Protein AF-0000000073500645 (afdb_homodimer)

InterPro domains:
  IPR011498 Kelch repeat type 2 [PF07646] (28-75)
  IPR015915 Kelch-type beta-propeller [G3DSA:2.120.10.80] (11-121)
  IPR015915 Kelch-type beta-propeller [SSF117281] (15-119)

Organism: Ambrosia artemisiifolia (NCBI:txid4212)

Structure (mmCIF, N/CA/C/O backbone):
data_AF-0000000073500645-model_v1
#
loop_
_entity.id
_entity.type
_entity.pdbx_description
1 polymer 'Uncharacterized protein'
#
loop_
_atom_site.group_PDB
_atom_site.id
_atom_site.type_symbol
_atom_site.label_atom_id
_atom_site.label_alt_id
_atom_site.label_comp_id
_atom_site.label_asym_id
_atom_site.label_entity_id
_atom_site.label_seq_id
_atom_site.pdbx_PDB_ins_code
_atom_site.Cartn_x
_atom_site.Cartn_y
_atom_site.Cartn_z
_atom_site.occupancy
_atom_site.B_iso_or_equiv
_atom_site.auth_seq_id
_atom_site.auth_comp_id
_atom_site.auth_asym_id
_atom_site.auth_atom_id
_atom_site.pdbx_PDB_model_num
ATOM 1 N N . PRO A 1 1 ? -11.273 5.52 9.883 1 92.44 1 PRO A N 1
ATOM 2 C CA . PRO A 1 1 ? -10.164 4.902 9.156 1 92.44 1 PRO A CA 1
ATOM 3 C C . PRO A 1 1 ? -9.031 4.453 10.086 1 92.44 1 PRO A C 1
ATOM 5 O O . PRO A 1 1 ? -8.977 4.871 11.242 1 92.44 1 PRO A O 1
ATOM 8 N N . LEU A 1 2 ? -8.141 3.615 9.562 1 91.44 2 LEU A N 1
ATOM 9 C CA . LEU A 1 2 ? -6.977 3.119 10.281 1 91.44 2 LEU A CA 1
ATOM 10 C C . LEU A 1 2 ? -5.84 4.137 10.25 1 91.44 2 LEU A C 1
ATOM 12 O O . LEU A 1 2 ? -5.699 4.879 9.273 1 91.44 2 LEU A O 1
ATOM 16 N N . ALA A 1 3 ? -5.043 4.18 11.328 1 90.19 3 ALA A N 1
ATOM 17 C CA . ALA A 1 3 ? -3.9 5.082 11.398 1 90.19 3 ALA A CA 1
ATOM 18 C C . ALA A 1 3 ? -2.59 4.305 11.477 1 90.19 3 ALA A C 1
ATOM 20 O O . ALA A 1 3 ? -1.517 4.895 11.617 1 90.19 3 ALA A O 1
ATOM 21 N N . SER A 1 4 ? -2.633 3.062 11.406 1 88.31 4 SER A N 1
ATOM 22 C CA . SER A 1 4 ? -1.452 2.234 11.625 1 88.31 4 SER A CA 1
ATOM 23 C C . SER A 1 4 ? -0.672 2.031 10.336 1 88.31 4 SER A C 1
ATOM 25 O O . SER A 1 4 ? -1.264 1.88 9.266 1 88.31 4 SER A O 1
ATOM 27 N N . ALA A 1 5 ? 0.625 2.115 10.5 1 91.31 5 ALA A N 1
ATOM 28 C CA . ALA A 1 5 ? 1.558 1.724 9.445 1 91.31 5 ALA A CA 1
ATOM 29 C C . ALA A 1 5 ? 2.254 0.409 9.789 1 91.31 5 ALA A C 1
ATOM 31 O O . ALA A 1 5 ? 2.629 0.18 10.945 1 91.31 5 ALA A O 1
ATOM 32 N N . TYR A 1 6 ? 2.375 -0.409 8.828 1 92.06 6 TYR A N 1
ATOM 33 C CA . TYR A 1 6 ? 3.02 -1.705 9.008 1 92.06 6 TYR A CA 1
ATOM 34 C C . TYR A 1 6 ? 4.066 -1.946 7.922 1 92.06 6 TYR A C 1
ATOM 36 O O . TYR A 1 6 ? 3.889 -1.529 6.777 1 92.06 6 TYR A O 1
ATOM 44 N N . GLY A 1 7 ? 5.062 -2.672 8.383 1 90.69 7 GLY A N 1
ATOM 45 C CA . GLY A 1 7 ? 6.094 -3.102 7.449 1 90.69 7 GLY A CA 1
ATOM 46 C C . GLY A 1 7 ? 6.215 -4.609 7.348 1 90.69 7 GLY A C 1
ATOM 47 O O . GLY A 1 7 ? 6.074 -5.316 8.352 1 90.69 7 GLY A O 1
ATOM 48 N N . LEU A 1 8 ? 6.32 -5.09 6.172 1 90.25 8 LEU A N 1
ATOM 49 C CA . LEU A 1 8 ? 6.695 -6.473 5.887 1 90.25 8 LEU A CA 1
ATOM 50 C C . LEU A 1 8 ? 8.156 -6.562 5.477 1 90.25 8 LEU A C 1
ATOM 52 O O . LEU A 1 8 ? 8.586 -5.914 4.52 1 90.25 8 LEU A O 1
ATOM 56 N N . ALA A 1 9 ? 8.891 -7.34 6.277 1 90 9 ALA A N 1
ATOM 57 C CA . ALA A 1 9 ? 10.328 -7.449 6.023 1 90 9 ALA A CA 1
ATOM 58 C C . ALA A 1 9 ? 10.742 -8.906 5.82 1 90 9 ALA A C 1
ATOM 60 O O . ALA A 1 9 ? 10.188 -9.805 6.449 1 90 9 ALA A O 1
ATOM 61 N N . LYS A 1 10 ? 11.625 -9.008 5.012 1 87.25 10 LYS A N 1
ATOM 62 C CA . LYS A 1 10 ? 12.219 -10.32 4.793 1 87.25 10 LYS A CA 1
ATOM 63 C C . LYS A 1 10 ? 13.43 -10.531 5.703 1 87.25 10 LYS A C 1
ATOM 65 O O . LYS A 1 10 ? 14.359 -9.727 5.707 1 87.25 10 LYS A O 1
ATOM 70 N N . HIS A 1 11 ? 13.398 -11.648 6.398 1 89.38 11 HIS A N 1
ATOM 71 C CA . HIS A 1 11 ? 14.508 -12.008 7.273 1 89.38 11 HIS A CA 1
ATOM 72 C C . HIS A 1 11 ? 15.578 -12.781 6.512 1 89.38 11 HIS A C 1
ATOM 74 O O . HIS A 1 11 ? 15.336 -13.266 5.402 1 89.38 11 HIS A O 1
ATOM 80 N N . ARG A 1 12 ? 16.734 -12.836 7.105 1 89.81 12 ARG A N 1
ATOM 81 C CA . ARG A 1 12 ? 17.875 -13.5 6.473 1 89.81 12 ARG A CA 1
ATOM 82 C C . ARG A 1 12 ? 17.562 -14.961 6.18 1 89.81 12 ARG A C 1
ATOM 84 O O . ARG A 1 12 ? 18.062 -15.523 5.203 1 89.81 12 ARG A O 1
ATOM 91 N N . ASP A 1 13 ? 16.781 -15.523 6.965 1 89.81 13 ASP A N 1
ATOM 92 C CA . ASP A 1 13 ? 16.438 -16.938 6.781 1 89.81 13 ASP A CA 1
ATOM 93 C C . ASP A 1 13 ? 15.312 -17.094 5.758 1 89.81 13 ASP A C 1
ATOM 95 O O . ASP A 1 13 ? 14.797 -18.188 5.566 1 89.81 13 ASP A O 1
ATOM 99 N N . GLY A 1 14 ? 14.844 -16.062 5.184 1 82.62 14 GLY A N 1
ATOM 100 C CA . GLY A 1 14 ? 13.875 -16.109 4.102 1 82.62 14 GLY A CA 1
ATOM 101 C C . GLY A 1 14 ? 12.445 -15.875 4.57 1 82.62 14 GLY A C 1
ATOM 102 O O . GLY A 1 14 ? 11.531 -15.734 3.752 1 82.62 14 GLY A O 1
ATOM 103 N N . ARG A 1 15 ? 12.359 -15.773 5.871 1 84.69 15 ARG A N 1
ATOM 104 C CA . ARG A 1 15 ? 11.016 -15.57 6.402 1 84.69 15 ARG A CA 1
ATOM 105 C C . ARG A 1 15 ? 10.594 -14.109 6.281 1 84.69 15 ARG A C 1
ATOM 107 O O . ARG A 1 15 ? 11.398 -13.203 6.484 1 84.69 15 ARG A O 1
ATOM 114 N N . TRP A 1 16 ? 9.305 -13.93 5.988 1 84.38 16 TRP A N 1
ATOM 115 C CA . TRP A 1 16 ? 8.711 -12.602 5.957 1 84.38 16 TRP A CA 1
ATOM 116 C C . TRP A 1 16 ? 7.891 -12.344 7.219 1 84.38 16 TRP A C 1
ATOM 118 O O . TRP A 1 16 ? 7.156 -13.219 7.68 1 84.38 16 TRP A O 1
ATOM 128 N N . GLU A 1 17 ? 8.086 -11.117 7.727 1 88.06 17 GLU A N 1
ATOM 129 C CA . GLU A 1 17 ? 7.379 -10.789 8.961 1 88.06 17 GLU A CA 1
ATOM 130 C C . GLU A 1 17 ? 6.801 -9.383 8.906 1 88.06 17 GLU A C 1
ATOM 132 O O . GLU A 1 17 ? 7.477 -8.445 8.477 1 88.06 17 GLU A O 1
ATOM 137 N N . TRP A 1 18 ? 5.535 -9.359 9.383 1 86.94 18 TRP A N 1
ATOM 138 C CA . TRP A 1 18 ? 4.883 -8.07 9.539 1 86.94 18 TRP A CA 1
ATOM 139 C C . TRP A 1 18 ? 5.191 -7.465 10.906 1 86.94 18 TRP A C 1
ATOM 141 O O . TRP A 1 18 ? 5.195 -8.172 11.914 1 86.94 18 TRP A O 1
ATOM 151 N N . ALA A 1 19 ? 5.492 -6.164 10.898 1 88.06 19 ALA A N 1
ATOM 152 C CA . ALA A 1 19 ? 5.699 -5.426 12.141 1 88.06 19 ALA A CA 1
ATOM 153 C C . ALA A 1 19 ? 5.098 -4.027 12.055 1 88.06 19 ALA A C 1
ATOM 155 O O . ALA A 1 19 ? 5.023 -3.441 10.969 1 88.06 19 ALA A O 1
ATOM 156 N N . ILE A 1 20 ? 4.707 -3.537 13.242 1 89 20 ILE A N 1
ATOM 157 C CA . ILE A 1 20 ? 4.23 -2.16 13.312 1 89 20 ILE A CA 1
ATOM 158 C C . ILE A 1 20 ? 5.375 -1.199 13.016 1 89 20 ILE A C 1
ATOM 160 O O . ILE A 1 20 ? 6.504 -1.403 13.469 1 89 20 ILE A O 1
ATOM 164 N N . ALA A 1 21 ? 5.105 -0.25 12.148 1 91.62 21 ALA A N 1
ATOM 165 C CA . ALA A 1 21 ? 6.102 0.779 11.852 1 91.62 21 ALA A CA 1
ATOM 166 C C . ALA A 1 21 ? 6.355 1.662 13.07 1 91.62 21 ALA A C 1
ATOM 168 O O . ALA A 1 21 ? 5.445 1.909 13.867 1 91.62 21 ALA A O 1
ATOM 169 N N . PRO A 1 22 ? 7.512 2.143 13.156 1 91.38 22 PRO A N 1
ATOM 170 C CA . PRO A 1 22 ? 7.848 2.994 14.297 1 91.38 22 PRO A CA 1
ATOM 171 C C . PRO A 1 22 ? 7.227 4.387 14.203 1 91.38 22 PRO A C 1
ATOM 173 O O . PRO A 1 22 ? 6.809 4.805 13.117 1 91.38 22 PRO A O 1
ATOM 176 N N . GLY A 1 23 ? 7.266 5.102 15.422 1 93.5 23 GLY A N 1
ATOM 177 C CA . GLY A 1 23 ? 6.84 6.488 15.477 1 93.5 23 GLY A CA 1
ATOM 178 C C . GLY A 1 23 ? 5.336 6.645 15.625 1 93.5 23 GLY A C 1
ATOM 179 O O . GLY A 1 23 ? 4.613 5.656 15.742 1 93.5 23 GLY A O 1
ATOM 180 N N . VAL A 1 24 ? 4.957 7.949 15.664 1 93.44 24 VAL A N 1
ATOM 181 C CA . VAL A 1 24 ? 3.547 8.289 15.805 1 93.44 24 VAL A CA 1
ATOM 182 C C . VAL A 1 24 ? 2.971 8.695 14.445 1 93.44 24 VAL A C 1
ATOM 184 O O . VAL A 1 24 ? 3.387 9.695 13.867 1 93.44 24 VAL A O 1
ATOM 187 N N . SER A 1 25 ? 2.088 7.848 13.961 1 90.44 25 SER A N 1
ATOM 188 C CA . SER A 1 25 ? 1.444 8.18 12.695 1 90.44 25 SER A CA 1
ATOM 189 C C . SER A 1 25 ? 0.639 9.477 12.805 1 90.44 25 SER A C 1
ATOM 191 O O . SER A 1 25 ? -0.036 9.703 13.812 1 90.44 25 SER A O 1
ATOM 193 N N . PRO A 1 26 ? 0.677 10.281 11.805 1 87.38 26 PRO A N 1
ATOM 194 C CA . PRO A 1 26 ? 0.043 11.594 11.938 1 87.38 26 PRO A CA 1
ATOM 195 C C . PRO A 1 26 ? -1.479 11.516 12.008 1 87.38 26 PRO A C 1
ATOM 197 O O . PRO A 1 26 ? -2.105 12.258 12.766 1 87.38 26 PRO A O 1
ATOM 200 N N . SER A 1 27 ? -2.139 10.703 11.094 1 89.62 27 SER A N 1
ATOM 201 C CA . SER A 1 27 ? -3.598 10.695 11.078 1 89.62 27 SER A CA 1
ATOM 202 C C . SER A 1 27 ? -4.133 9.43 10.414 1 89.62 27 SER A C 1
ATOM 204 O O . SER A 1 27 ? -3.512 8.891 9.492 1 89.62 27 SER A O 1
ATOM 206 N N . PRO A 1 28 ? -5.312 8.992 11.047 1 93.44 28 PRO A N 1
ATOM 207 C CA . PRO A 1 28 ? -6.016 7.969 10.273 1 93.44 28 PRO A CA 1
ATOM 208 C C . PRO A 1 28 ? -6.492 8.477 8.914 1 93.44 28 PRO A C 1
ATOM 210 O O . PRO A 1 28 ? -6.859 9.648 8.781 1 93.44 28 PRO A O 1
ATOM 213 N N . ARG A 1 29 ? -6.445 7.594 7.918 1 95.44 29 ARG A N 1
ATOM 214 C CA . ARG A 1 29 ? -6.898 8.023 6.602 1 95.44 29 ARG A CA 1
ATOM 215 C C . ARG A 1 29 ? -7.125 6.832 5.68 1 95.44 29 ARG A C 1
ATOM 217 O O . ARG A 1 29 ? -6.629 5.734 5.941 1 95.44 29 ARG A O 1
ATOM 224 N N . TYR A 1 30 ? -7.855 7.051 4.707 1 96.81 30 TYR A N 1
ATOM 225 C CA . TYR A 1 30 ? -8.016 6.133 3.582 1 96.81 30 TYR A CA 1
ATOM 226 C C . TYR A 1 30 ? -8.062 6.891 2.264 1 96.81 30 TYR A C 1
ATOM 228 O O . TYR A 1 30 ? -8.164 8.125 2.25 1 96.81 30 TYR A O 1
ATOM 236 N N . GLN A 1 31 ? -7.852 6.18 1.124 1 97.88 31 GLN A N 1
ATOM 237 C CA . GLN A 1 31 ? -7.852 6.781 -0.204 1 97.88 31 GLN A CA 1
ATOM 238 C C . GLN A 1 31 ? -6.711 7.785 -0.352 1 97.88 31 GLN A C 1
ATOM 240 O O . GLN A 1 31 ? -6.867 8.828 -0.993 1 97.88 31 GLN A O 1
ATOM 245 N N . HIS A 1 32 ? -5.625 7.625 0.317 1 97.88 32 HIS A N 1
ATOM 246 C CA . HIS A 1 32 ? -4.344 8.305 0.158 1 97.88 32 HIS A CA 1
ATOM 247 C C . HIS A 1 32 ? -3.418 7.527 -0.771 1 97.88 32 HIS A C 1
ATOM 249 O O . HIS A 1 32 ? -3.736 6.406 -1.175 1 97.88 32 HIS A O 1
ATOM 255 N N . ALA A 1 33 ? -2.297 8.156 -1.193 1 98.44 33 ALA A N 1
ATOM 256 C CA . ALA A 1 33 ? -1.23 7.488 -1.933 1 98.44 33 ALA A CA 1
ATOM 257 C C . ALA A 1 33 ? 0.034 7.371 -1.087 1 98.44 33 ALA A C 1
ATOM 259 O O . ALA A 1 33 ? 0.251 8.172 -0.171 1 98.44 33 ALA A O 1
ATOM 260 N N . ALA A 1 34 ? 0.821 6.422 -1.333 1 98.44 34 ALA A N 1
ATOM 261 C CA . ALA A 1 34 ? 2.086 6.211 -0.636 1 98.44 34 ALA A CA 1
ATOM 262 C C . ALA A 1 34 ? 3.174 5.75 -1.602 1 98.44 34 ALA A C 1
ATOM 264 O O . ALA A 1 34 ? 2.945 4.863 -2.428 1 98.44 34 ALA A O 1
ATOM 265 N N . VAL A 1 35 ? 4.355 6.383 -1.529 1 98.31 35 VAL A N 1
ATOM 266 C CA . VAL A 1 35 ? 5.523 6 -2.32 1 98.31 35 VAL A CA 1
ATOM 267 C C . VAL A 1 35 ? 6.789 6.148 -1.479 1 98.31 35 VAL A C 1
ATOM 269 O O . VAL A 1 35 ? 6.84 6.969 -0.562 1 98.31 35 VAL A O 1
ATOM 272 N N . PHE A 1 36 ? 7.82 5.375 -1.867 1 97.88 36 PHE A N 1
ATOM 273 C CA . PHE A 1 36 ? 9.125 5.586 -1.248 1 97.88 36 PHE A CA 1
ATOM 274 C C . PHE A 1 36 ? 10.008 6.449 -2.137 1 97.88 36 PHE A C 1
ATOM 276 O O . PHE A 1 36 ? 10.031 6.277 -3.357 1 97.88 36 PHE A O 1
ATOM 283 N N . VAL A 1 37 ? 10.641 7.367 -1.554 1 97.44 37 VAL A N 1
ATOM 284 C CA . VAL A 1 37 ? 11.844 7.996 -2.094 1 97.44 37 VAL A CA 1
ATOM 285 C C . VAL A 1 37 ? 13.016 7.762 -1.147 1 97.44 37 VAL A C 1
ATOM 287 O O . VAL A 1 37 ? 13.008 8.227 -0.005 1 97.44 37 VAL A O 1
ATOM 290 N N . ASN A 1 38 ? 14.008 7 -1.706 1 92.75 38 ASN A N 1
ATOM 291 C CA . ASN A 1 38 ? 15.023 6.477 -0.805 1 92.75 38 ASN A CA 1
ATOM 292 C C . ASN A 1 38 ? 14.398 5.789 0.408 1 92.75 38 ASN A C 1
ATOM 294 O O . ASN A 1 38 ? 13.516 4.949 0.263 1 92.75 38 ASN A O 1
ATOM 298 N N . ALA A 1 39 ? 14.859 6.059 1.674 1 93.75 39 ALA A N 1
ATOM 299 C CA . ALA A 1 39 ? 14.367 5.34 2.848 1 93.75 39 ALA A CA 1
ATOM 300 C C . ALA A 1 39 ? 13.234 6.109 3.523 1 93.75 39 ALA A C 1
ATOM 302 O O . ALA A 1 39 ? 12.938 5.879 4.699 1 93.75 39 ALA A O 1
ATOM 303 N N . ARG A 1 40 ? 12.57 6.969 2.746 1 97 40 ARG A N 1
ATOM 304 C CA . ARG A 1 40 ? 11.469 7.754 3.293 1 97 40 ARG A CA 1
ATOM 305 C C . ARG A 1 40 ? 10.148 7.383 2.627 1 97 40 ARG A C 1
ATOM 307 O O . ARG A 1 40 ? 10.023 7.438 1.401 1 97 40 ARG A O 1
ATOM 314 N N . LEU A 1 41 ? 9.18 6.977 3.428 1 97.75 41 LEU A N 1
ATOM 315 C CA . LEU A 1 41 ? 7.82 6.727 2.949 1 97.75 41 LEU A CA 1
ATOM 316 C C . LEU A 1 41 ? 7.012 8.023 2.912 1 97.75 41 LEU A C 1
ATOM 318 O O . LEU A 1 41 ? 6.742 8.617 3.957 1 97.75 41 LEU A O 1
ATOM 322 N N . HIS A 1 42 ? 6.688 8.445 1.722 1 97.62 42 HIS A N 1
ATOM 323 C CA . HIS A 1 42 ? 5.867 9.641 1.54 1 97.62 42 HIS A CA 1
ATOM 324 C C . HIS A 1 42 ? 4.398 9.273 1.363 1 97.62 42 HIS A C 1
ATOM 326 O O . HIS A 1 42 ? 4.039 8.547 0.434 1 97.62 42 HIS A O 1
ATOM 332 N N . VAL A 1 43 ? 3.598 9.781 2.262 1 97.69 43 VAL A N 1
ATOM 333 C CA . VAL A 1 43 ? 2.15 9.609 2.201 1 97.69 43 VAL A CA 1
ATOM 334 C C . VAL A 1 43 ? 1.484 10.938 1.862 1 97.69 43 VAL A C 1
ATOM 336 O O . VAL A 1 43 ? 1.815 11.969 2.447 1 97.69 43 VAL A O 1
ATOM 339 N N . SER A 1 44 ? 0.556 10.914 0.862 1 97.06 44 SER A N 1
ATOM 340 C CA . SER A 1 44 ? -0.106 12.148 0.463 1 97.06 44 SER A CA 1
ATOM 341 C C . SER A 1 44 ? -1.619 11.969 0.403 1 97.06 44 SER A C 1
ATOM 343 O O . SER A 1 44 ? -2.111 10.914 0.008 1 97.06 44 SER A O 1
ATOM 345 N N . GLY A 1 45 ? -2.283 12.969 0.834 1 96.06 45 GLY A N 1
ATOM 346 C CA . GLY A 1 45 ? -3.73 13.039 0.714 1 96.06 45 GLY A CA 1
ATOM 347 C C . GLY A 1 45 ? -4.453 12.039 1.596 1 96.06 45 GLY A C 1
ATOM 348 O O . GLY A 1 45 ? -3.891 11.555 2.58 1 96.06 45 GLY A O 1
ATOM 349 N N . GLY A 1 46 ? -5.75 11.844 1.205 1 96.25 46 GLY A N 1
ATOM 350 C CA . GLY A 1 46 ? -6.594 10.898 1.92 1 96.25 46 GLY A CA 1
ATOM 351 C C . GLY A 1 46 ? -7.797 11.555 2.574 1 96.25 46 GLY A C 1
ATOM 352 O O . GLY A 1 46 ? -7.836 12.773 2.732 1 96.25 46 GLY A O 1
ATOM 353 N N . ALA A 1 47 ? -8.609 10.672 2.904 1 95.31 47 ALA A N 1
ATOM 354 C CA . ALA A 1 47 ? -9.875 11.086 3.502 1 95.31 47 ALA A CA 1
ATOM 355 C C . ALA A 1 47 ? -10.023 10.523 4.914 1 95.31 47 ALA A C 1
ATOM 357 O O . ALA A 1 47 ? -9.367 9.547 5.273 1 95.31 47 ALA A O 1
ATOM 358 N N . LEU A 1 48 ? -10.93 11.125 5.746 1 92.38 48 LEU A N 1
ATOM 359 C CA . LEU A 1 48 ? -11.188 10.727 7.129 1 92.38 48 LEU A CA 1
ATOM 360 C C . LEU A 1 48 ? -12.555 10.07 7.258 1 92.38 48 LEU A C 1
ATOM 362 O O . LEU A 1 48 ? -12.844 9.414 8.266 1 92.38 48 LEU A O 1
ATOM 366 N N . GLY A 1 49 ? -13.414 10.156 6.316 1 85.19 49 GLY A N 1
ATOM 367 C CA . GLY A 1 49 ? -14.797 9.695 6.363 1 85.19 49 GLY A CA 1
ATOM 368 C C . GLY A 1 49 ? -15.797 10.82 6.523 1 85.19 49 GLY A C 1
ATOM 369 O O . GLY A 1 49 ? -15.43 11.93 6.906 1 85.19 49 GLY A O 1
ATOM 370 N N . GLY A 1 50 ? -17 10.578 6.184 1 86.81 50 GLY A N 1
ATOM 371 C CA . GLY A 1 50 ? -18.062 11.562 6.32 1 86.81 50 GLY A CA 1
ATOM 372 C C . GLY A 1 50 ? -17.859 12.773 5.43 1 86.81 50 GLY A C 1
ATOM 373 O O . GLY A 1 50 ? -18.188 13.898 5.82 1 86.81 50 GLY A O 1
ATOM 374 N N . GLY A 1 51 ? -17.156 12.562 4.359 1 86.31 51 GLY A N 1
ATOM 375 C CA . GLY A 1 51 ? -16.938 13.641 3.416 1 86.31 51 GLY A CA 1
ATOM 376 C C . GLY A 1 51 ? -15.805 14.562 3.822 1 86.31 51 GLY A C 1
ATOM 377 O O . GLY A 1 51 ? -15.648 15.648 3.262 1 86.31 51 GLY A O 1
ATOM 378 N N . ARG A 1 52 ? -15.008 14.125 4.738 1 90.25 52 ARG A N 1
ATOM 379 C CA . ARG A 1 52 ? -13.914 14.961 5.227 1 90.25 52 ARG A CA 1
ATOM 380 C C . ARG A 1 52 ? -12.57 14.453 4.711 1 90.25 52 ARG A C 1
ATOM 382 O O . ARG A 1 52 ? -12.352 13.242 4.625 1 90.25 52 ARG A O 1
ATOM 389 N N . MET A 1 53 ? -11.672 15.445 4.461 1 92.5 53 MET A N 1
ATOM 390 C CA . MET A 1 53 ? -10.289 15.172 4.078 1 92.5 53 MET A CA 1
ATOM 391 C C . MET A 1 53 ? -9.352 15.367 5.258 1 92.5 53 MET A C 1
ATOM 393 O O . MET A 1 53 ? -9.719 16 6.254 1 92.5 53 MET A O 1
ATOM 397 N N . VAL A 1 54 ? -8.172 14.789 5.086 1 92.31 54 VAL A N 1
ATOM 398 C CA . VAL A 1 54 ? -7.145 15.055 6.082 1 92.31 54 VAL A CA 1
ATOM 399 C C . VAL A 1 54 ? -6.879 16.562 6.16 1 92.31 54 VAL A C 1
ATOM 401 O O . VAL A 1 54 ? -7.113 17.281 5.191 1 92.31 54 VAL A O 1
ATOM 404 N N . GLU A 1 55 ? -6.344 16.953 7.32 1 88.62 55 GLU A N 1
ATOM 405 C CA . GLU A 1 55 ? -6.027 18.375 7.52 1 88.62 55 GLU A CA 1
ATOM 406 C C . GLU A 1 55 ? -4.836 18.797 6.664 1 88.62 55 GLU A C 1
ATOM 408 O O . GLU A 1 55 ? -4.043 17.953 6.238 1 88.62 55 GLU A O 1
ATOM 413 N N . ASP A 1 56 ? -4.688 20.141 6.508 1 87.44 56 ASP A N 1
ATOM 414 C CA . ASP A 1 56 ? -3.607 20.688 5.695 1 87.44 56 ASP A CA 1
ATOM 415 C C . ASP A 1 56 ? -2.246 20.203 6.188 1 87.44 56 ASP A C 1
ATOM 417 O O . ASP A 1 56 ? -1.393 19.812 5.383 1 87.44 56 ASP A O 1
ATOM 421 N N . SER A 1 57 ? -2.068 20.234 7.445 1 87.5 57 SER A N 1
ATOM 422 C CA . SER A 1 57 ? -0.768 19.875 8.008 1 87.5 57 SER A CA 1
ATOM 423 C C . SER A 1 57 ? -0.449 18.406 7.777 1 87.5 57 SER A C 1
ATOM 425 O O . SER A 1 57 ? 0.72 18.016 7.754 1 87.5 57 SER A O 1
ATOM 427 N N . SER A 1 58 ? -1.519 17.609 7.535 1 90.5 58 SER A N 1
ATOM 428 C CA . SER A 1 58 ? -1.335 16.172 7.395 1 90.5 58 SER A CA 1
ATOM 429 C C . SER A 1 58 ? -1.519 15.719 5.949 1 90.5 58 SER A C 1
ATOM 431 O O . SER A 1 58 ? -1.512 14.523 5.656 1 90.5 58 SER A O 1
ATOM 433 N N . SER A 1 59 ? -1.683 16.75 5.086 1 92.38 59 SER A N 1
ATOM 434 C CA . SER A 1 59 ? -1.902 16.406 3.684 1 92.38 59 SER A CA 1
ATOM 435 C C . SER A 1 59 ? -0.702 15.672 3.096 1 92.38 59 SER A C 1
ATOM 437 O O . SER A 1 59 ? -0.83 14.969 2.094 1 92.38 59 SER A O 1
ATOM 439 N N . VAL A 1 60 ? 0.43 15.938 3.746 1 94.62 60 VAL A N 1
ATOM 440 C CA . VAL A 1 60 ? 1.637 15.164 3.463 1 94.62 60 VAL A CA 1
ATOM 441 C C . VAL A 1 60 ? 2.223 14.625 4.766 1 94.62 60 VAL A C 1
ATOM 443 O O . VAL A 1 60 ? 2.314 15.352 5.762 1 94.62 60 VAL A O 1
ATOM 446 N N . ALA A 1 61 ? 2.5 13.422 4.766 1 95.75 61 ALA A N 1
ATOM 447 C CA . ALA A 1 61 ? 3.182 12.773 5.883 1 95.75 61 ALA A CA 1
ATOM 448 C C . ALA A 1 61 ? 4.34 11.914 5.391 1 95.75 61 ALA A C 1
ATOM 450 O O . ALA A 1 61 ? 4.227 11.234 4.363 1 95.75 61 ALA A O 1
ATOM 451 N N . VAL A 1 62 ? 5.438 12 6.113 1 97.38 62 VAL A N 1
ATOM 452 C CA . VAL A 1 62 ? 6.625 11.258 5.707 1 97.38 62 VAL A CA 1
ATOM 453 C C . VAL A 1 62 ? 7.145 10.43 6.883 1 97.38 62 VAL A C 1
ATOM 455 O O . VAL A 1 62 ? 7.359 10.961 7.977 1 97.38 62 VAL A O 1
ATOM 458 N N . LEU A 1 63 ? 7.277 9.164 6.688 1 97.44 63 LEU A N 1
ATOM 459 C CA . LEU A 1 63 ? 7.988 8.312 7.637 1 97.44 63 LEU A CA 1
ATOM 460 C C . LEU A 1 63 ? 9.453 8.172 7.246 1 97.44 63 LEU A C 1
ATOM 462 O O . LEU A 1 63 ? 9.773 7.594 6.203 1 97.44 63 LEU A O 1
ATOM 466 N N . ASP A 1 64 ? 10.336 8.766 8.008 1 96.75 64 ASP A N 1
ATOM 467 C CA . ASP A 1 64 ? 11.758 8.477 7.895 1 96.75 64 ASP A CA 1
ATOM 468 C C . ASP A 1 64 ? 12.102 7.121 8.516 1 96.75 64 ASP A C 1
ATOM 470 O O . ASP A 1 64 ? 12.195 6.996 9.734 1 96.75 64 ASP A O 1
ATOM 474 N N . THR A 1 65 ? 12.273 6.129 7.672 1 93.88 65 THR A N 1
ATOM 475 C CA . THR A 1 65 ? 12.398 4.762 8.172 1 93.88 65 THR A CA 1
ATOM 476 C C . THR A 1 65 ? 13.742 4.559 8.867 1 93.88 65 THR A C 1
ATOM 478 O O . THR A 1 65 ? 13.883 3.664 9.703 1 93.88 65 THR A O 1
ATOM 481 N N . ALA A 1 66 ? 14.727 5.379 8.586 1 92.62 66 ALA A N 1
ATOM 482 C CA . ALA A 1 66 ? 16.016 5.301 9.273 1 92.62 66 ALA A CA 1
ATOM 483 C C . ALA A 1 66 ? 15.914 5.887 10.68 1 92.62 66 ALA A C 1
ATOM 485 O O . ALA A 1 66 ? 16.469 5.328 11.633 1 92.62 66 ALA A O 1
ATOM 486 N N . ALA A 1 67 ? 15.242 6.957 10.844 1 94.69 67 ALA A N 1
ATOM 487 C CA . ALA A 1 67 ? 15.102 7.633 12.133 1 94.69 67 ALA A CA 1
ATOM 488 C C . ALA A 1 67 ? 13.93 7.066 12.93 1 94.69 67 ALA A C 1
ATOM 490 O O . ALA A 1 67 ? 13.844 7.266 14.141 1 94.69 67 ALA A O 1
ATOM 491 N N . GLY A 1 68 ? 13.008 6.418 12.273 1 94.62 68 GLY A N 1
ATOM 492 C CA . GLY A 1 68 ? 11.836 5.848 12.922 1 94.62 68 GLY A CA 1
ATOM 493 C C . GLY A 1 68 ? 10.844 6.898 13.391 1 94.62 68 GLY A C 1
ATOM 494 O O . GLY A 1 68 ? 10.258 6.773 14.469 1 94.62 68 GLY A O 1
ATOM 495 N N . VAL A 1 69 ? 10.727 7.988 12.609 1 96.5 69 VAL A N 1
ATOM 496 C CA . VAL A 1 69 ? 9.812 9.055 13.016 1 96.5 69 VAL A CA 1
ATOM 497 C C . VAL A 1 69 ? 8.961 9.484 11.828 1 96.5 69 VAL A C 1
ATOM 499 O O . VAL A 1 69 ? 9.414 9.438 10.68 1 96.5 69 VAL A O 1
ATOM 502 N N . TRP A 1 70 ? 7.789 9.898 12.141 1 97.38 70 TRP A N 1
ATOM 503 C CA . TRP A 1 70 ? 6.906 10.531 11.164 1 97.38 70 TRP A CA 1
ATOM 504 C C . TRP A 1 70 ? 7.027 12.055 11.234 1 97.38 70 TRP A C 1
ATOM 506 O O . TRP A 1 70 ? 7.125 12.625 12.32 1 97.38 70 TRP A O 1
ATOM 516 N N . CYS A 1 71 ? 6.965 12.648 10.039 1 96.25 71 CYS A N 1
ATOM 517 C CA . CYS A 1 71 ? 6.879 14.102 9.93 1 96.25 71 CYS A CA 1
ATOM 518 C C . CYS A 1 71 ? 5.676 14.516 9.102 1 96.25 71 CYS A C 1
ATOM 520 O O . CYS A 1 71 ? 5.301 13.828 8.148 1 96.25 71 CYS A O 1
ATOM 522 N N . ASP A 1 72 ? 5.094 15.531 9.477 1 92.69 72 ASP A N 1
ATOM 523 C CA . ASP A 1 72 ? 4.121 16.188 8.602 1 92.69 72 ASP A CA 1
ATOM 524 C C . ASP A 1 72 ? 4.68 17.484 8.023 1 92.69 72 ASP A C 1
ATOM 526 O O . ASP A 1 72 ? 5.898 17.656 7.953 1 92.69 72 ASP A O 1
ATOM 530 N N . THR A 1 73 ? 3.799 18.344 7.434 1 88.75 73 THR A N 1
ATOM 531 C CA . THR A 1 73 ? 4.309 19.516 6.719 1 88.75 73 THR A CA 1
ATOM 532 C C . THR A 1 73 ? 4.914 20.516 7.691 1 88.75 73 THR A C 1
ATOM 534 O O . THR A 1 73 ? 5.594 21.453 7.277 1 88.75 73 THR A O 1
ATOM 537 N N . LYS A 1 74 ? 4.758 20.281 8.969 1 87.19 74 LYS A N 1
ATOM 538 C CA . LYS A 1 74 ? 5.191 21.266 9.953 1 87.19 74 LYS A CA 1
ATOM 539 C C . LYS A 1 74 ? 6.363 20.734 10.773 1 87.19 74 LYS A C 1
ATOM 541 O O . LYS A 1 74 ? 7.344 21.453 11 1 87.19 74 LYS A O 1
ATOM 546 N N . SER A 1 75 ? 6.25 19.531 11.25 1 91.56 75 SER A N 1
ATOM 547 C CA . SER A 1 75 ? 7.223 19.031 12.227 1 91.56 75 SER A CA 1
ATOM 548 C C . SER A 1 75 ? 7.137 17.516 12.375 1 91.56 75 SER A C 1
ATOM 550 O O . SER A 1 75 ? 6.297 16.875 11.75 1 91.56 75 SER A O 1
ATOM 552 N N . VAL A 1 76 ? 8.102 17 13.227 1 95 76 VAL 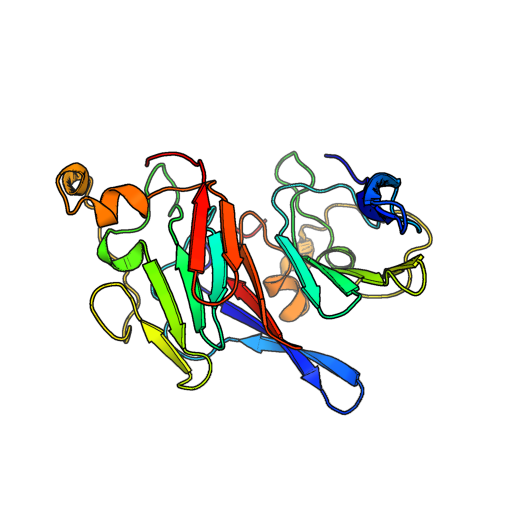A N 1
ATOM 553 C CA . VAL A 1 76 ? 8.008 15.625 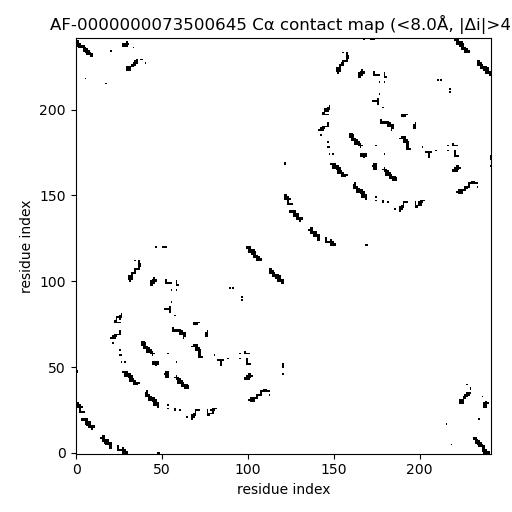13.68 1 95 76 VAL A CA 1
ATOM 554 C C . VAL A 1 76 ? 6.703 15.414 14.445 1 95 76 VAL A C 1
ATOM 556 O O . VAL A 1 76 ? 6.32 16.25 15.266 1 95 76 VAL A O 1
ATOM 559 N N . VAL A 1 77 ? 6.074 14.367 14.086 1 94.75 77 VAL A N 1
ATOM 560 C CA . VAL A 1 77 ? 4.789 14.086 14.719 1 94.75 77 VAL A CA 1
ATOM 561 C C . VAL A 1 77 ? 5.016 13.383 16.047 1 94.75 77 VAL A C 1
ATOM 563 O O . VAL A 1 77 ? 5.574 12.281 16.094 1 94.75 77 VAL A O 1
ATOM 566 N N . THR A 1 78 ? 4.621 13.992 17.125 1 94.12 78 THR A N 1
ATOM 567 C CA . THR A 1 78 ? 4.801 13.414 18.453 1 94.12 78 THR A CA 1
ATOM 568 C C . THR A 1 78 ? 3.455 13.055 19.078 1 94.12 78 THR A C 1
ATOM 570 O O . THR A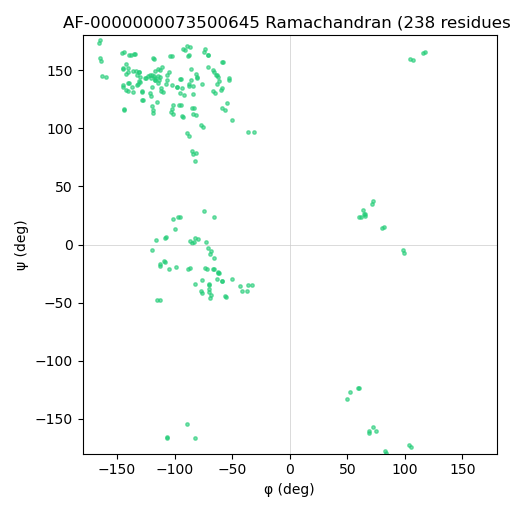 1 78 ? 3.396 12.32 20.062 1 94.12 78 THR A O 1
ATOM 573 N N . THR A 1 79 ? 2.465 13.609 18.516 1 89.19 79 THR A N 1
ATOM 574 C CA . THR A 1 79 ? 1.085 13.289 18.859 1 89.19 79 THR A CA 1
ATOM 575 C C . THR A 1 79 ? 0.21 13.25 17.609 1 89.19 79 THR A C 1
ATOM 577 O O . THR A 1 79 ? 0.396 14.055 16.688 1 89.19 79 THR A O 1
ATOM 580 N N . PRO A 1 80 ? -0.707 12.234 17.562 1 85.25 80 PRO A N 1
ATOM 581 C CA . PRO A 1 80 ? -1.579 12.227 16.375 1 85.25 80 PRO A CA 1
ATOM 582 C C . PRO A 1 80 ? -2.275 13.562 16.156 1 85.25 80 PRO A C 1
ATOM 584 O O . PRO A 1 80 ? -2.641 14.25 17.109 1 85.25 80 PRO A O 1
ATOM 587 N N . ARG A 1 81 ? -2.326 13.828 14.859 1 80.88 81 ARG A N 1
ATOM 588 C CA . ARG A 1 81 ? -3.039 15.047 14.5 1 80.88 81 ARG A CA 1
ATOM 589 C C . ARG A 1 81 ? -4.547 14.805 14.453 1 80.88 81 ARG A C 1
ATOM 591 O O . ARG A 1 81 ? -5.043 14.133 13.547 1 80.88 81 ARG A O 1
ATOM 598 N N . THR A 1 82 ? -5.141 14.656 15.414 1 68 82 THR A N 1
ATOM 599 C CA . THR A 1 82 ? -6.574 14.398 15.523 1 68 82 THR A CA 1
ATOM 600 C C . THR A 1 82 ? -7.375 15.609 15.039 1 68 82 THR A C 1
ATOM 602 O O . THR A 1 82 ? -8.445 15.898 15.578 1 68 82 THR A O 1
ATOM 605 N N . GLY A 1 83 ? -6.695 16.406 14.18 1 56.97 83 GLY A N 1
ATOM 606 C CA . GLY A 1 83 ? -7.188 17.781 14.047 1 56.97 83 GLY A CA 1
ATOM 607 C C . GLY A 1 83 ? -8.562 17.859 13.422 1 56.97 83 GLY A C 1
ATOM 608 O O . GLY A 1 83 ? -9.039 16.891 12.828 1 56.97 83 GLY A O 1
ATOM 609 N N . ARG A 1 84 ? -9.297 18.875 13.859 1 54.03 84 ARG A N 1
ATOM 610 C CA . ARG A 1 84 ? -10.578 19.453 13.445 1 54.03 84 ARG A CA 1
ATOM 611 C C . ARG A 1 84 ? -10.594 19.719 11.945 1 54.03 84 ARG A C 1
ATOM 613 O O . ARG A 1 84 ? -9.602 20.203 11.383 1 54.03 84 ARG A O 1
ATOM 620 N N . TYR A 1 85 ? -11.352 18.891 11.188 1 54.19 85 TYR A N 1
ATOM 621 C CA . TYR A 1 85 ? -11.695 19.297 9.836 1 54.19 85 TYR A CA 1
ATOM 622 C C . TYR A 1 85 ? -11.812 20.812 9.742 1 54.19 85 TYR A C 1
ATOM 624 O O . TYR A 1 85 ? -12.555 21.438 10.516 1 54.19 85 TYR A O 1
ATOM 632 N N . SER A 1 86 ? -10.789 21.531 9.305 1 49.38 86 SER A N 1
ATOM 633 C CA . SER A 1 86 ? -11.094 22.922 8.992 1 49.38 86 SER A CA 1
ATOM 634 C C . SER A 1 86 ? -11.57 23.078 7.555 1 49.38 86 SER A C 1
ATOM 636 O O . SER A 1 86 ? -10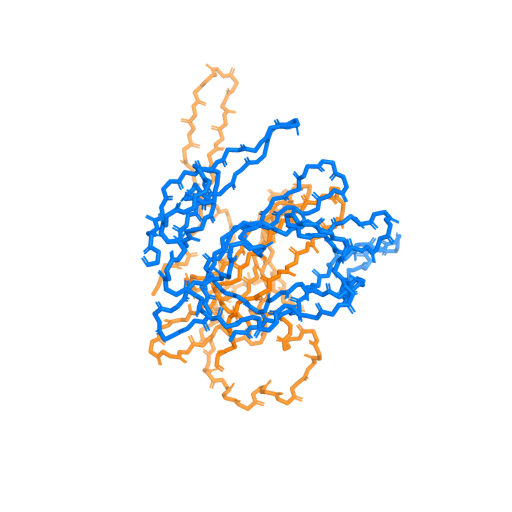.852 22.734 6.617 1 49.38 86 SER A O 1
ATOM 638 N N . ALA A 1 87 ? -12.93 23.047 7.316 1 49.41 87 ALA A N 1
ATOM 639 C CA . ALA A 1 87 ? -13.523 23.359 6.023 1 49.41 87 ALA A CA 1
ATOM 640 C C . ALA A 1 87 ? -12.781 24.5 5.332 1 49.41 87 ALA A C 1
ATOM 642 O O . ALA A 1 87 ? -12.836 24.641 4.109 1 49.41 87 ALA A O 1
ATOM 643 N N . ASP A 1 88 ? -12.414 25.422 6.055 1 45.84 88 ASP A N 1
ATOM 644 C CA . ASP A 1 88 ? -11.984 26.734 5.574 1 45.84 88 ASP A CA 1
ATOM 645 C C . ASP A 1 88 ? -10.617 26.641 4.887 1 45.84 88 ASP A C 1
ATOM 647 O O . ASP A 1 88 ? -10.078 27.656 4.43 1 45.84 88 ASP A O 1
ATOM 651 N N . ALA A 1 89 ? -10.055 25.578 4.879 1 48.94 89 ALA A N 1
ATOM 652 C CA . ALA A 1 89 ? -8.656 25.625 4.457 1 48.94 89 ALA A CA 1
ATOM 653 C C . ALA A 1 89 ? -8.539 25.688 2.938 1 48.94 89 ALA A C 1
ATOM 655 O O . ALA A 1 89 ? -7.469 25.453 2.379 1 48.94 89 ALA A O 1
ATOM 656 N N . ALA A 1 90 ? -9.648 25.797 2.16 1 48.91 90 ALA A N 1
ATOM 657 C CA . ALA A 1 90 ? -9.609 26.094 0.729 1 48.91 90 ALA A CA 1
ATOM 658 C C . ALA A 1 90 ? -8.609 27.203 0.424 1 48.91 90 ALA A C 1
ATOM 660 O O . ALA A 1 90 ? -8.297 27.469 -0.74 1 48.91 90 ALA A O 1
ATOM 661 N N . GLY A 1 91 ? -8.547 28.047 1.276 1 48.84 91 GLY A N 1
ATOM 662 C CA . GLY A 1 91 ? -7.859 29.281 0.948 1 48.84 91 GLY A CA 1
ATOM 663 C C . GLY A 1 91 ? -6.352 29.188 1.1 1 48.84 91 GLY A C 1
ATOM 664 O O . GLY A 1 91 ? -5.66 30.219 1.123 1 48.84 91 GLY A O 1
ATOM 665 N N . GLY A 1 92 ? -5.859 27.969 1.396 1 52.84 92 GLY A N 1
ATOM 666 C CA . GLY A 1 92 ? -4.461 27.938 1.785 1 52.84 92 GLY A CA 1
ATOM 667 C C . GLY A 1 92 ? -3.512 27.938 0.601 1 52.84 92 GLY A C 1
ATOM 668 O O . GLY A 1 92 ? -3.934 28.125 -0.54 1 52.84 92 GLY A O 1
ATOM 669 N N . ASP A 1 93 ? -2.139 27.609 0.852 1 64.88 93 ASP A N 1
ATOM 670 C CA . ASP A 1 93 ? -0.933 27.469 0.041 1 64.88 93 ASP A CA 1
ATOM 671 C C . ASP A 1 93 ? -1.16 26.484 -1.111 1 64.88 93 ASP A C 1
ATOM 673 O O . ASP A 1 93 ? -1.799 25.453 -0.936 1 64.88 93 ASP A O 1
ATOM 677 N N . ALA A 1 94 ? -0.951 27.031 -2.361 1 71.25 94 ALA A N 1
ATOM 678 C CA . ALA A 1 94 ? -1.038 26.25 -3.594 1 71.25 94 ALA A CA 1
ATOM 679 C C . ALA A 1 94 ? -0.577 24.812 -3.367 1 71.25 94 ALA A C 1
ATOM 681 O O . ALA A 1 94 ? -1.176 23.875 -3.893 1 71.25 94 ALA A O 1
ATOM 682 N N . ALA A 1 95 ? 0.366 24.672 -2.527 1 72.56 95 ALA A N 1
ATOM 683 C CA . ALA A 1 95 ? 0.91 23.344 -2.275 1 72.56 95 ALA A CA 1
ATOM 684 C C . ALA A 1 95 ? -0.091 22.469 -1.518 1 72.56 95 ALA A C 1
ATOM 686 O O . ALA A 1 95 ? -0.193 21.266 -1.767 1 72.56 95 ALA A O 1
ATOM 687 N N . VAL A 1 96 ? -0.833 23.094 -0.67 1 74.56 96 VAL A N 1
ATOM 688 C CA . VAL A 1 96 ? -1.823 22.359 0.119 1 74.56 96 VAL A CA 1
ATOM 689 C C . VAL A 1 96 ? -2.965 21.891 -0.783 1 74.56 96 VAL A C 1
ATOM 691 O O . VAL A 1 96 ? -3.424 20.766 -0.678 1 74.56 96 VAL A O 1
ATOM 694 N N . GLU A 1 97 ? -3.359 22.734 -1.736 1 76.5 97 GLU A N 1
ATOM 695 C CA . GLU A 1 97 ? -4.422 22.375 -2.668 1 76.5 97 GLU A CA 1
ATOM 696 C C . GLU A 1 97 ? -4.012 21.172 -3.531 1 76.5 97 GLU A C 1
ATOM 698 O O . GLU A 1 97 ? -4.848 20.344 -3.885 1 76.5 97 GLU A O 1
ATOM 703 N N . LEU A 1 98 ? -2.758 21.094 -3.734 1 85.56 98 LEU A N 1
ATOM 704 C CA . LEU A 1 98 ? -2.244 20.031 -4.582 1 85.56 98 LEU A CA 1
ATOM 705 C C . LEU A 1 98 ? -2.248 18.703 -3.838 1 85.56 98 LEU A C 1
ATOM 707 O O . LEU A 1 98 ? -2.508 17.641 -4.434 1 85.56 98 LEU A O 1
ATOM 711 N N . THR A 1 99 ? -2.08 18.797 -2.533 1 90.81 99 THR A N 1
ATOM 712 C CA . THR A 1 99 ? -1.854 17.531 -1.837 1 90.81 99 THR A CA 1
ATOM 713 C C . THR A 1 99 ? -3.105 17.109 -1.073 1 90.81 99 THR A C 1
ATOM 715 O O . THR A 1 99 ? -3.246 15.938 -0.708 1 90.81 99 THR A O 1
ATOM 718 N N . ARG A 1 100 ? -3.906 18.078 -0.838 1 91.12 100 ARG A N 1
ATOM 719 C CA . ARG A 1 100 ? -5.129 17.734 -0.126 1 91.12 100 ARG A CA 1
ATOM 720 C C . ARG A 1 100 ? -6.18 17.172 -1.082 1 91.12 100 ARG A C 1
ATOM 722 O O . ARG A 1 100 ? -7.121 17.875 -1.456 1 91.12 100 ARG A O 1
ATOM 729 N N . ARG A 1 101 ? -6.051 15.992 -1.437 1 94.75 101 ARG A N 1
ATOM 730 C CA . ARG A 1 101 ? -6.875 15.234 -2.373 1 94.75 101 ARG A CA 1
ATOM 731 C C . ARG A 1 101 ? -6.969 13.766 -1.958 1 94.75 101 ARG A C 1
ATOM 733 O O . ARG A 1 101 ? -6.258 13.328 -1.05 1 94.75 101 ARG A O 1
ATOM 740 N N . CYS A 1 102 ? -7.934 13.094 -2.547 1 96.5 102 CYS A N 1
ATOM 741 C CA . CYS A 1 102 ? -8.039 11.656 -2.326 1 96.5 102 CYS A CA 1
ATOM 742 C C . CYS A 1 102 ? -8.273 10.914 -3.637 1 96.5 102 CYS A C 1
ATOM 744 O O . CYS A 1 102 ? -8.523 11.539 -4.668 1 96.5 102 CYS A O 1
ATOM 746 N N . ARG A 1 103 ? -8.055 9.594 -3.607 1 97.31 103 ARG A N 1
ATOM 747 C CA . ARG A 1 103 ? -8.281 8.734 -4.766 1 97.31 103 ARG A CA 1
ATOM 748 C C . ARG A 1 103 ? -7.383 9.133 -5.93 1 97.31 103 ARG A C 1
ATOM 750 O O . ARG A 1 103 ? -7.77 9.008 -7.094 1 97.31 103 ARG A O 1
ATOM 757 N N . HIS A 1 104 ? -6.281 9.781 -5.625 1 98 104 HIS A N 1
ATOM 758 C CA . HIS A 1 104 ? -5.234 10.039 -6.605 1 98 104 HIS A CA 1
ATOM 759 C C . HIS A 1 104 ? -4.195 8.922 -6.613 1 98 104 HIS A C 1
ATOM 761 O O . HIS A 1 104 ? -4.219 8.039 -5.75 1 98 104 HIS A O 1
ATOM 767 N N . ALA A 1 105 ? -3.35 8.922 -7.645 1 98.06 105 ALA A N 1
ATOM 768 C CA . ALA A 1 105 ? -2.213 8.008 -7.691 1 98.06 105 ALA A CA 1
ATOM 769 C C . ALA A 1 105 ? -0.893 8.766 -7.59 1 98.06 105 ALA A C 1
ATOM 771 O O . ALA A 1 105 ? -0.816 9.945 -7.953 1 98.06 105 ALA A O 1
ATOM 772 N N . ALA A 1 106 ? 0.089 8.125 -7.027 1 98.38 106 ALA A N 1
ATOM 773 C CA . ALA A 1 106 ? 1.441 8.664 -6.945 1 98.38 106 ALA A CA 1
ATOM 774 C C . ALA A 1 106 ? 2.477 7.629 -7.371 1 98.38 106 ALA A C 1
ATOM 776 O O . ALA A 1 106 ? 2.283 6.43 -7.164 1 98.38 106 ALA A O 1
ATOM 777 N N . ALA A 1 107 ? 3.512 8.078 -7.969 1 97.94 107 ALA A N 1
ATOM 778 C CA . ALA A 1 107 ? 4.664 7.25 -8.32 1 97.94 107 ALA A CA 1
ATOM 779 C C . ALA A 1 107 ? 5.969 8.016 -8.125 1 97.94 107 ALA A C 1
ATOM 781 O O . ALA A 1 107 ? 6.012 9.234 -8.297 1 97.94 107 ALA A O 1
ATOM 782 N N . ALA A 1 108 ? 6.988 7.266 -7.75 1 97.88 108 ALA A N 1
ATOM 783 C CA . ALA A 1 108 ? 8.305 7.871 -7.551 1 97.88 108 ALA A CA 1
ATOM 784 C C . ALA A 1 108 ? 9.297 7.379 -8.602 1 97.88 108 ALA A C 1
ATOM 786 O O . ALA A 1 108 ? 9.227 6.227 -9.039 1 97.88 108 ALA A O 1
ATOM 787 N N . PHE A 1 109 ? 10.164 8.273 -9 1 95.88 109 PHE A N 1
ATOM 788 C CA . PHE A 1 109 ? 11.289 7.969 -9.875 1 95.88 109 PHE A CA 1
ATOM 789 C C . PHE A 1 109 ? 12.516 8.789 -9.492 1 95.88 109 PHE A C 1
ATOM 791 O O . PHE A 1 109 ? 12.539 10.008 -9.664 1 95.88 109 PHE A O 1
ATOM 798 N N . GLY A 1 110 ? 13.523 7.973 -9.062 1 95.75 110 GLY A N 1
ATOM 799 C CA . GLY A 1 110 ? 14.633 8.703 -8.469 1 95.75 110 GLY A CA 1
ATOM 800 C C . GLY A 1 110 ? 14.234 9.516 -7.254 1 95.75 110 GLY A C 1
ATOM 801 O O . GLY A 1 110 ? 13.656 8.984 -6.301 1 95.75 110 GLY A O 1
ATOM 802 N N . ASP A 1 111 ? 14.516 10.914 -7.277 1 96.75 111 ASP A N 1
ATOM 803 C CA . ASP A 1 111 ? 14.172 11.789 -6.16 1 96.75 111 ASP A CA 1
ATOM 804 C C . ASP A 1 111 ? 12.875 12.547 -6.426 1 96.75 111 ASP A C 1
ATOM 806 O O . ASP A 1 111 ? 12.578 13.539 -5.758 1 96.75 111 ASP A O 1
ATOM 810 N N . LEU A 1 112 ? 12.164 12.047 -7.484 1 96.81 112 LEU A N 1
ATOM 811 C CA . LEU A 1 112 ? 10.945 12.742 -7.895 1 96.81 112 LEU A CA 1
ATOM 812 C C . LEU A 1 112 ? 9.703 11.945 -7.496 1 96.81 112 LEU A C 1
ATOM 814 O O . LEU A 1 112 ? 9.719 10.711 -7.531 1 96.81 112 LEU A O 1
ATOM 818 N N . ILE A 1 113 ? 8.703 12.711 -7.078 1 97.44 113 ILE A N 1
ATOM 819 C CA . ILE A 1 113 ? 7.371 12.141 -6.91 1 97.44 113 ILE A CA 1
ATOM 820 C C . ILE A 1 113 ?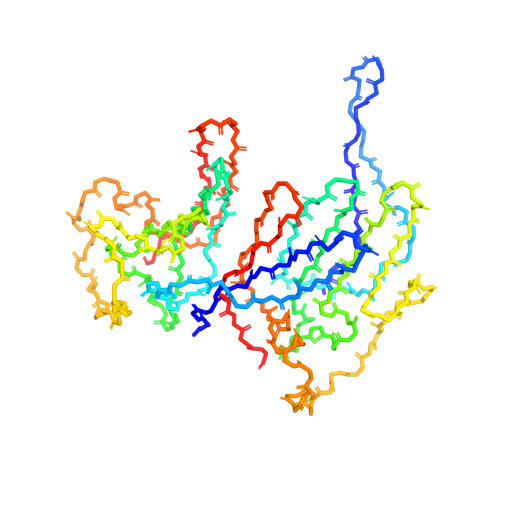 6.383 12.875 -7.816 1 97.44 113 ILE A C 1
ATOM 822 O O . ILE A 1 113 ? 6.352 14.109 -7.844 1 97.44 113 ILE A O 1
ATOM 826 N N . PHE A 1 114 ? 5.664 12.102 -8.594 1 97.81 114 PHE A N 1
ATOM 827 C CA . PHE A 1 114 ? 4.566 12.656 -9.375 1 97.81 114 PHE A CA 1
ATOM 828 C C . PHE A 1 114 ? 3.225 12.156 -8.859 1 97.81 114 PHE A C 1
ATOM 830 O O . PHE A 1 114 ? 3.084 10.977 -8.531 1 97.81 114 PHE A O 1
ATOM 837 N N . MET A 1 115 ? 2.293 13.008 -8.711 1 96.69 115 MET A N 1
ATOM 838 C CA . MET A 1 115 ? 0.909 12.68 -8.383 1 96.69 115 MET A CA 1
ATOM 839 C C . MET A 1 115 ? -0.022 13.039 -9.539 1 96.69 115 MET A C 1
ATOM 841 O O . MET A 1 115 ? 0.214 14.023 -10.242 1 96.69 115 MET A O 1
ATOM 845 N N . TYR A 1 116 ? -0.999 12.273 -9.711 1 97.62 116 TYR A N 1
ATOM 846 C CA . TYR A 1 116 ? -1.916 12.547 -10.812 1 97.62 116 TYR A CA 1
ATOM 847 C C . TYR A 1 116 ? -3.35 12.195 -10.43 1 97.62 116 TYR A C 1
ATOM 849 O O . TYR A 1 116 ? -3.605 11.133 -9.852 1 97.62 116 TYR A O 1
ATOM 857 N N . GLY A 1 117 ? -4.238 13.109 -10.789 1 97.31 117 GLY A N 1
ATOM 858 C CA . GLY A 1 117 ? -5.672 12.891 -10.648 1 97.31 117 GLY A CA 1
ATOM 859 C C . GLY A 1 117 ? -6.156 13.008 -9.211 1 97.31 117 GLY A C 1
ATOM 860 O O . GLY A 1 117 ? -5.516 13.656 -8.383 1 97.31 117 GLY A O 1
ATOM 861 N N . GLY A 1 118 ? -7.43 12.391 -8.914 1 96.81 118 GLY A N 1
ATOM 862 C CA . GLY A 1 118 ? -8.062 12.367 -7.605 1 96.81 118 GLY A CA 1
ATOM 863 C C . GLY A 1 118 ? -9.234 13.328 -7.488 1 96.81 118 GLY A C 1
ATOM 864 O O . GLY A 1 118 ? -9.758 13.797 -8.5 1 96.81 118 GLY A O 1
ATOM 865 N N . LEU A 1 119 ? -9.641 13.336 -6.309 1 94.81 119 LEU A N 1
ATOM 866 C CA . LEU A 1 119 ? -10.781 14.18 -5.969 1 94.81 119 LEU A CA 1
ATOM 867 C C . LEU A 1 119 ? -10.406 15.195 -4.898 1 94.81 119 LEU A C 1
ATOM 869 O O . LEU A 1 119 ? -9.617 14.898 -3.998 1 94.81 119 LEU A O 1
ATOM 873 N N . ARG A 1 120 ? -11 16.344 -5.094 1 86.06 120 ARG A N 1
ATOM 874 C CA . ARG A 1 120 ? -10.852 17.359 -4.051 1 86.06 120 ARG A CA 1
ATOM 875 C C . ARG A 1 120 ? -11.875 17.156 -2.938 1 86.06 120 ARG A C 1
ATOM 877 O O . ARG A 1 120 ? -12.938 16.562 -3.164 1 86.06 120 ARG A O 1
ATOM 884 N N . GLY A 1 121 ? -11.438 17.125 -1.64 1 67.31 121 GLY A N 1
ATOM 885 C CA . GLY A 1 121 ? -12.422 17.047 -0.571 1 67.31 121 GLY A CA 1
ATOM 886 C C . GLY A 1 121 ? -13.555 18.047 -0.726 1 67.31 121 GLY A C 1
ATOM 887 O O . GLY A 1 121 ? -13.453 19 -1.503 1 67.31 121 GLY A O 1
ATOM 888 N N . PRO B 1 1 ? -16.203 -7.871 -8.617 1 92.19 1 PRO B N 1
ATOM 889 C CA . PRO B 1 1 ? -14.867 -7.371 -8.945 1 92.19 1 PRO B CA 1
ATOM 890 C C . PRO B 1 1 ? -14.109 -8.297 -9.891 1 92.19 1 PRO B C 1
ATOM 892 O O . PRO B 1 1 ? -14.492 -9.453 -10.07 1 92.19 1 PRO B O 1
ATOM 895 N N . LEU B 1 2 ? -13.016 -7.797 -10.523 1 93.62 2 LEU B N 1
ATOM 896 C CA . LEU B 1 2 ? -12.172 -8.539 -11.453 1 93.62 2 LEU B CA 1
ATOM 897 C C . LEU B 1 2 ? -11.102 -9.328 -10.703 1 93.62 2 LEU B C 1
ATOM 899 O O . LEU B 1 2 ? -10.703 -8.945 -9.602 1 93.62 2 LEU B O 1
ATOM 903 N N . ALA B 1 3 ? -10.672 -10.438 -11.273 1 92.88 3 ALA B N 1
ATOM 904 C CA . ALA B 1 3 ? -9.648 -11.273 -10.656 1 92.88 3 ALA B CA 1
ATOM 905 C C . ALA B 1 3 ? -8.422 -11.383 -11.547 1 92.88 3 ALA B C 1
ATOM 907 O O . ALA B 1 3 ? -7.406 -11.969 -11.156 1 92.88 3 ALA B O 1
ATOM 908 N N . SER B 1 4 ? -8.461 -10.836 -12.727 1 93.56 4 SER B N 1
ATOM 909 C CA . SER B 1 4 ? -7.387 -11.031 -13.703 1 93.56 4 SER B CA 1
ATOM 910 C C . SER B 1 4 ? -6.207 -10.109 -13.414 1 93.56 4 SER B C 1
ATOM 912 O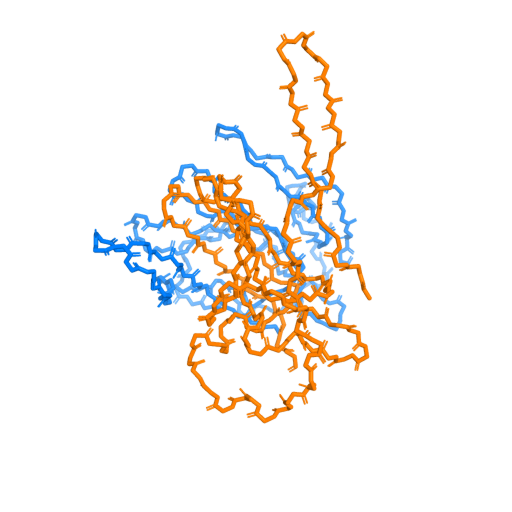 O . SER B 1 4 ? -6.398 -8.961 -13.008 1 93.56 4 SER B O 1
ATOM 914 N N . ALA B 1 5 ? -5.027 -10.633 -13.664 1 95.62 5 ALA B N 1
ATOM 915 C CA . ALA B 1 5 ? -3.787 -9.859 -13.633 1 95.62 5 ALA B CA 1
ATOM 916 C C . ALA B 1 5 ? -3.125 -9.828 -15.008 1 95.62 5 ALA B C 1
ATOM 918 O O . ALA B 1 5 ? -3.117 -10.836 -15.719 1 95.62 5 ALA B O 1
ATOM 919 N N . TYR B 1 6 ? -2.557 -8.688 -15.359 1 96.44 6 TYR B N 1
ATOM 920 C CA . TYR B 1 6 ? -1.871 -8.5 -16.625 1 96.44 6 TYR B CA 1
ATOM 921 C C . TYR B 1 6 ? -0.488 -7.895 -16.422 1 96.44 6 TYR B C 1
ATOM 923 O O . TYR B 1 6 ? -0.291 -7.082 -15.516 1 96.44 6 TYR B O 1
ATOM 931 N N . GLY B 1 7 ? 0.439 -8.297 -17.203 1 94.88 7 GLY B N 1
ATOM 932 C CA . GLY B 1 7 ? 1.765 -7.699 -17.25 1 94.88 7 GLY B CA 1
ATOM 933 C C . GLY B 1 7 ? 2.086 -7.07 -18.594 1 94.88 7 GLY B C 1
ATOM 934 O O . GLY B 1 7 ? 1.617 -7.539 -19.641 1 94.88 7 GLY B O 1
ATOM 935 N N . LEU B 1 8 ? 2.768 -5.941 -18.562 1 95.44 8 LEU B N 1
ATOM 936 C CA . LEU B 1 8 ? 3.312 -5.293 -19.75 1 95.44 8 LEU B CA 1
ATOM 937 C C . LEU B 1 8 ? 4.809 -5.555 -19.875 1 95.44 8 LEU B C 1
ATOM 939 O O . LEU B 1 8 ? 5.578 -5.215 -18.969 1 95.44 8 LEU B O 1
ATOM 943 N N . ALA B 1 9 ? 5.168 -6.215 -20.906 1 93.75 9 ALA B N 1
ATOM 944 C CA . ALA B 1 9 ? 6.574 -6.543 -21.109 1 93.75 9 ALA B CA 1
ATOM 945 C C . ALA B 1 9 ? 7.113 -5.887 -22.375 1 93.75 9 ALA B C 1
ATOM 947 O O . ALA B 1 9 ? 6.391 -5.734 -23.359 1 93.75 9 ALA B O 1
ATOM 948 N N . LYS B 1 10 ? 8.312 -5.516 -22.188 1 93.88 10 LYS B N 1
ATOM 949 C CA . LYS B 1 10 ? 9.023 -4.969 -23.344 1 93.88 10 LYS B CA 1
ATOM 950 C C . LYS B 1 10 ? 9.852 -6.047 -24.047 1 93.88 10 LYS B C 1
ATOM 952 O O . LYS B 1 10 ? 10.688 -6.703 -23.422 1 93.88 10 LYS B O 1
ATOM 957 N N . HIS B 1 11 ? 9.68 -6.109 -25.281 1 95.44 11 HIS B N 1
ATOM 958 C CA . HIS B 1 11 ? 10.422 -7.062 -26.094 1 95.44 11 HIS B CA 1
ATOM 959 C C . HIS B 1 11 ? 11.75 -6.473 -26.562 1 95.44 11 HIS B C 1
ATOM 961 O O . HIS B 1 11 ? 11.945 -5.254 -26.516 1 95.44 11 HIS B O 1
ATOM 967 N N . ARG B 1 12 ? 12.578 -7.371 -26.953 1 96.38 12 ARG B N 1
ATOM 968 C CA . ARG B 1 12 ? 13.914 -6.977 -27.391 1 96.38 12 ARG B CA 1
ATOM 969 C C . ARG B 1 12 ? 13.836 -5.996 -28.562 1 96.38 12 ARG B C 1
ATOM 971 O O . ARG B 1 12 ? 14.688 -5.117 -28.703 1 96.38 12 ARG B O 1
ATOM 978 N N . ASP B 1 13 ? 12.891 -6.141 -29.281 1 95.62 13 ASP B N 1
ATOM 979 C CA . ASP B 1 13 ? 12.766 -5.289 -30.469 1 95.62 13 ASP B CA 1
ATOM 980 C C . ASP B 1 13 ? 12.102 -3.959 -30.109 1 95.62 13 ASP B C 1
ATOM 982 O O . ASP B 1 13 ? 11.766 -3.17 -31 1 95.62 13 ASP B O 1
ATOM 986 N N . GLY B 1 14 ? 11.789 -3.723 -28.984 1 94.75 14 GLY B N 1
ATOM 987 C CA . GLY B 1 14 ? 11.266 -2.449 -28.516 1 94.75 14 GLY B CA 1
ATOM 988 C C . GLY B 1 14 ? 9.75 -2.443 -28.375 1 94.75 14 GLY B C 1
ATOM 989 O O . GLY B 1 14 ? 9.18 -1.487 -27.844 1 94.75 14 GLY B O 1
ATOM 990 N N . ARG B 1 15 ? 9.109 -3.525 -28.844 1 95.56 15 ARG B N 1
ATOM 991 C CA . ARG B 1 15 ? 7.656 -3.6 -28.734 1 95.56 15 ARG B CA 1
ATOM 992 C C . ARG B 1 15 ? 7.215 -3.924 -27.312 1 95.56 15 ARG B C 1
ATOM 994 O O . ARG B 1 15 ? 7.84 -4.742 -26.641 1 95.56 15 ARG B O 1
ATOM 1001 N N . TRP B 1 16 ? 6.152 -3.236 -26.844 1 96.44 16 TRP B N 1
ATOM 1002 C CA . TRP B 1 16 ? 5.508 -3.539 -25.562 1 96.44 16 TRP B CA 1
ATOM 1003 C C . TRP B 1 16 ? 4.266 -4.402 -25.766 1 96.44 16 TRP B C 1
ATOM 1005 O O . TRP B 1 16 ? 3.475 -4.148 -26.688 1 96.44 16 TRP B O 1
ATOM 1015 N N . GLU B 1 17 ? 4.141 -5.406 -24.938 1 96.62 17 GLU B N 1
ATOM 1016 C CA . GLU B 1 17 ? 3.01 -6.316 -25.078 1 96.62 17 GLU B CA 1
ATOM 1017 C C . GLU B 1 17 ? 2.377 -6.637 -23.734 1 96.62 17 GLU B C 1
ATOM 1019 O O . GLU B 1 17 ? 3.08 -6.941 -22.766 1 96.62 17 GLU B O 1
ATOM 1024 N N . TRP B 1 18 ? 1.021 -6.504 -23.75 1 95.94 18 TRP B N 1
ATOM 1025 C CA . TRP B 1 18 ? 0.255 -6.941 -22.594 1 95.94 18 TRP B CA 1
ATOM 1026 C C . TRP B 1 18 ? -0.021 -8.438 -22.656 1 95.94 18 TRP B C 1
ATOM 1028 O O . TRP B 1 18 ? -0.342 -8.977 -23.719 1 95.94 18 TRP B O 1
ATOM 1038 N N . ALA B 1 19 ? 0.16 -9.062 -21.531 1 94.5 19 ALA B N 1
ATOM 1039 C CA . ALA B 1 19 ? -0.176 -10.484 -21.422 1 94.5 19 ALA B CA 1
ATOM 1040 C C . ALA B 1 19 ? -0.83 -10.789 -20.078 1 94.5 19 ALA B C 1
ATOM 1042 O O . ALA B 1 19 ? -0.513 -10.164 -19.062 1 94.5 19 ALA B O 1
ATOM 1043 N N . ILE B 1 20 ? -1.745 -11.812 -20.094 1 95 20 ILE B N 1
ATOM 1044 C CA . ILE B 1 20 ? -2.34 -12.305 -18.859 1 95 20 ILE B CA 1
ATOM 1045 C C . ILE B 1 20 ? -1.26 -12.938 -17.984 1 95 20 ILE B C 1
ATOM 1047 O O . ILE B 1 20 ? -0.389 -13.656 -18.484 1 95 20 ILE B O 1
ATOM 1051 N N . ALA B 1 21 ? -1.278 -12.516 -16.75 1 95.44 21 ALA B N 1
ATOM 1052 C CA . ALA B 1 21 ? -0.331 -13.109 -15.805 1 95.44 21 ALA B CA 1
ATOM 1053 C C . ALA B 1 21 ? -0.593 -14.602 -15.625 1 95.44 21 ALA B C 1
ATOM 1055 O O . ALA B 1 21 ? -1.746 -15.039 -15.617 1 95.44 21 ALA B O 1
ATOM 1056 N N . PRO B 1 22 ? 0.44 -15.312 -15.43 1 94.25 22 PRO B N 1
ATOM 1057 C CA . PRO B 1 22 ? 0.283 -16.75 -15.242 1 94.25 22 PRO B CA 1
ATOM 1058 C C . PRO B 1 22 ? -0.301 -17.109 -13.875 1 94.25 22 PRO B C 1
ATOM 1060 O O . PRO B 1 22 ? -0.32 -16.281 -12.969 1 94.25 22 PRO B O 1
ATOM 1063 N N . GLY B 1 23 ? -0.71 -18.453 -13.742 1 95.31 23 GLY B N 1
ATOM 1064 C CA . GLY B 1 23 ? -1.188 -19 -12.484 1 95.31 23 GLY B CA 1
ATOM 1065 C C . GLY B 1 23 ? -2.652 -18.703 -12.219 1 95.31 23 GLY B C 1
ATOM 1066 O O . GLY B 1 23 ? -3.334 -18.125 -13.062 1 95.31 23 GLY B O 1
ATOM 1067 N N . VAL B 1 24 ? -3.102 -19.172 -11.023 1 94.5 24 VAL B N 1
ATOM 1068 C CA . VAL B 1 24 ? -4.492 -19 -10.617 1 94.5 24 VAL B CA 1
ATOM 1069 C C . VAL B 1 24 ? -4.594 -17.875 -9.594 1 94.5 24 VAL B C 1
ATOM 1071 O O . VAL B 1 24 ? -4.059 -17.969 -8.492 1 94.5 24 VAL B O 1
ATOM 1074 N N . SER B 1 25 ? -5.258 -16.828 -10.039 1 91.81 25 SER B N 1
ATOM 1075 C CA . SER B 1 25 ? -5.461 -15.711 -9.109 1 91.81 25 SER B CA 1
ATOM 1076 C C . SER B 1 25 ? -6.309 -16.141 -7.918 1 91.81 25 SER B C 1
ATOM 1078 O O . SER B 1 25 ? -7.316 -16.828 -8.078 1 91.81 25 SER B O 1
ATOM 1080 N N . PRO B 1 26 ? -5.941 -15.703 -6.73 1 90.25 26 PRO B N 1
ATOM 1081 C CA . PRO B 1 26 ? -6.641 -16.203 -5.539 1 90.25 26 PRO B CA 1
ATOM 1082 C C . PRO B 1 26 ? -8.086 -15.711 -5.457 1 90.25 26 PRO B C 1
ATOM 1084 O O . PRO B 1 26 ? -8.969 -16.453 -5.035 1 90.25 26 PRO B O 1
ATOM 1087 N N . SER B 1 27 ? -8.367 -14.398 -5.75 1 90.56 27 SER B N 1
ATOM 1088 C CA . SER B 1 27 ? -9.719 -13.883 -5.562 1 90.56 27 SER B CA 1
ATOM 1089 C C . SER B 1 27 ? -9.914 -12.57 -6.32 1 90.56 27 SER B C 1
ATOM 1091 O O . SER B 1 27 ? -8.977 -11.797 -6.492 1 90.56 27 SER B O 1
ATOM 1093 N N . PRO B 1 28 ? -11.195 -12.461 -6.812 1 93.69 28 PRO B N 1
ATOM 1094 C CA . PRO B 1 28 ? -11.508 -11.109 -7.281 1 93.69 28 PRO B CA 1
ATOM 1095 C C . PRO B 1 28 ? -11.492 -10.07 -6.156 1 93.69 28 PRO B C 1
ATOM 1097 O O . PRO B 1 28 ? -11.82 -10.398 -5.012 1 93.69 28 PRO B O 1
ATOM 1100 N N . ARG B 1 29 ? -11.062 -8.844 -6.48 1 95.44 29 ARG B N 1
ATOM 1101 C CA . ARG B 1 29 ? -11.031 -7.832 -5.43 1 95.44 29 ARG B CA 1
ATOM 1102 C C . ARG B 1 29 ? -10.914 -6.434 -6.023 1 95.44 29 ARG B C 1
ATOM 1104 O O . ARG B 1 29 ? -10.516 -6.273 -7.18 1 95.44 29 ARG B O 1
ATOM 1111 N N . TYR B 1 30 ? -11.312 -5.496 -5.258 1 96.62 30 TYR B N 1
ATOM 1112 C CA . TYR B 1 30 ? -11.055 -4.082 -5.512 1 96.62 30 TYR B CA 1
ATOM 1113 C C . TYR B 1 30 ? -10.672 -3.359 -4.23 1 96.62 30 TYR B C 1
ATOM 1115 O O . TYR B 1 30 ? -10.789 -3.918 -3.135 1 96.62 30 TYR B O 1
ATOM 1123 N N . GLN B 1 31 ? -10.039 -2.102 -4.43 1 97.44 31 GLN B N 1
ATOM 1124 C CA . GLN B 1 31 ? -9.594 -1.29 -3.301 1 97.44 31 GLN B CA 1
ATOM 1125 C C . GLN B 1 31 ? -8.477 -1.987 -2.533 1 97.44 31 GLN B C 1
ATOM 1127 O O . GLN B 1 31 ? -8.383 -1.866 -1.309 1 97.44 31 GLN B O 1
ATOM 1132 N N . HIS B 1 32 ? -7.707 -2.885 -3.152 1 97.31 32 HIS B N 1
ATOM 1133 C CA . HIS B 1 32 ? -6.477 -3.49 -2.652 1 97.31 32 HIS B CA 1
ATOM 1134 C C . HIS B 1 32 ? -5.266 -2.625 -2.977 1 97.31 32 HIS B C 1
ATOM 1136 O O . HIS B 1 32 ? -5.387 -1.616 -3.678 1 97.31 32 HIS B O 1
ATOM 1142 N N . ALA B 1 33 ? -4.137 -2.938 -2.432 1 97.88 33 ALA B N 1
ATOM 1143 C CA . ALA B 1 33 ? -2.848 -2.35 -2.791 1 97.88 33 ALA B CA 1
ATOM 1144 C C . ALA B 1 33 ? -1.922 -3.395 -3.408 1 97.88 33 ALA B C 1
ATOM 1146 O O . ALA B 1 33 ? -2.045 -4.586 -3.125 1 97.88 33 ALA B O 1
ATOM 1147 N N . ALA B 1 34 ? -1.052 -2.938 -4.254 1 97.88 34 ALA B N 1
ATOM 1148 C CA . ALA B 1 34 ? -0.115 -3.832 -4.93 1 97.88 34 ALA B CA 1
ATOM 1149 C C . ALA B 1 34 ? 1.254 -3.176 -5.086 1 97.88 34 ALA B C 1
ATOM 1151 O O . ALA B 1 34 ? 1.35 -2.008 -5.469 1 97.88 34 ALA B O 1
ATOM 1152 N N . VAL B 1 35 ? 2.32 -3.934 -4.746 1 97.44 35 VAL B N 1
ATOM 1153 C CA . VAL B 1 35 ? 3.691 -3.457 -4.898 1 97.44 35 VAL B CA 1
ATOM 1154 C C . VAL B 1 35 ? 4.602 -4.621 -5.293 1 97.44 35 VAL B C 1
ATOM 1156 O O . VAL B 1 35 ? 4.34 -5.77 -4.93 1 97.44 35 VAL B O 1
ATOM 1159 N N . PHE B 1 36 ? 5.699 -4.258 -6.031 1 96.31 36 PHE B N 1
ATOM 1160 C CA . PHE B 1 36 ? 6.711 -5.266 -6.328 1 96.31 36 PHE B CA 1
ATOM 1161 C C . PHE B 1 36 ? 7.82 -5.242 -5.285 1 96.31 36 PHE B C 1
ATOM 1163 O O . PHE B 1 36 ? 8.258 -4.172 -4.855 1 96.31 36 PHE B O 1
ATOM 1170 N N . VAL B 1 37 ? 8.203 -6.402 -4.824 1 94.81 37 VAL B N 1
ATOM 1171 C CA . VAL B 1 37 ? 9.492 -6.641 -4.195 1 94.81 37 VAL B CA 1
ATOM 1172 C C . VAL B 1 37 ? 10.281 -7.672 -5 1 94.81 37 VAL B C 1
ATOM 1174 O O . VAL B 1 37 ? 9.875 -8.836 -5.09 1 94.81 37 VAL B O 1
ATOM 1177 N N . ASN B 1 38 ? 11.344 -7.176 -5.57 1 90.19 38 ASN B N 1
ATOM 1178 C CA . ASN B 1 38 ? 12.047 -7.996 -6.551 1 90.19 38 ASN B CA 1
ATOM 1179 C C . ASN B 1 38 ? 11.102 -8.516 -7.629 1 90.19 38 ASN B C 1
ATOM 1181 O O . ASN B 1 38 ? 10.414 -7.727 -8.289 1 90.19 38 ASN B O 1
ATOM 1185 N N . ALA B 1 39 ? 11.039 -9.844 -7.922 1 93.5 39 ALA B N 1
ATOM 1186 C CA . ALA B 1 39 ? 10.203 -10.383 -8.992 1 93.5 39 ALA B CA 1
ATOM 1187 C C . ALA B 1 39 ? 8.875 -10.898 -8.445 1 93.5 39 ALA B C 1
ATOM 1189 O O . ALA B 1 39 ? 8.211 -11.711 -9.086 1 93.5 39 ALA B O 1
ATOM 1190 N N . ARG B 1 40 ? 8.5 -10.344 -7.289 1 95.31 40 ARG B N 1
ATOM 1191 C CA . ARG B 1 40 ? 7.266 -10.797 -6.66 1 95.31 40 ARG B CA 1
ATOM 1192 C C . ARG B 1 40 ? 6.27 -9.648 -6.523 1 95.31 40 ARG B C 1
ATOM 1194 O O . ARG B 1 40 ? 6.586 -8.609 -5.926 1 95.31 40 ARG B O 1
ATOM 1201 N N . LEU B 1 41 ? 5.121 -9.789 -7.141 1 96.94 41 LEU B N 1
ATOM 1202 C CA . LEU B 1 41 ? 4.027 -8.844 -6.941 1 96.94 41 LEU B CA 1
ATOM 1203 C C . LEU B 1 41 ? 3.258 -9.172 -5.664 1 96.94 41 LEU B C 1
ATOM 1205 O O . LEU B 1 41 ? 2.615 -10.219 -5.57 1 96.94 41 LEU B O 1
ATOM 1209 N N . HIS B 1 42 ? 3.365 -8.312 -4.68 1 96.38 42 HIS B N 1
ATOM 1210 C CA . HIS B 1 42 ? 2.637 -8.453 -3.424 1 96.38 42 HIS B CA 1
ATOM 1211 C C . HIS B 1 42 ? 1.332 -7.668 -3.449 1 96.38 42 HIS B C 1
ATOM 1213 O O . HIS B 1 42 ? 1.342 -6.445 -3.635 1 96.38 42 HIS B O 1
ATOM 1219 N N . VAL B 1 43 ? 0.246 -8.367 -3.285 1 96.94 43 VAL B N 1
ATOM 1220 C CA . VAL B 1 43 ? -1.083 -7.77 -3.217 1 96.94 43 VAL B CA 1
ATOM 1221 C C . VAL B 1 43 ? -1.644 -7.918 -1.804 1 96.94 43 VAL B C 1
ATOM 1223 O O . VAL B 1 43 ? -1.563 -8.992 -1.205 1 96.94 43 VAL B O 1
ATOM 1226 N N . SER B 1 44 ? -2.178 -6.812 -1.25 1 95.88 44 SER B N 1
ATOM 1227 C CA . SER B 1 44 ? -2.717 -6.867 0.105 1 95.88 44 SER B CA 1
ATOM 1228 C C . SER B 1 44 ? -4.117 -6.266 0.168 1 95.88 44 SER B C 1
ATOM 1230 O O . SER B 1 44 ? -4.41 -5.285 -0.524 1 95.88 44 SER B O 1
ATOM 1232 N N . GLY B 1 45 ? -4.938 -6.945 0.956 1 95 45 GLY B N 1
ATOM 1233 C CA . GLY B 1 45 ? -6.262 -6.426 1.262 1 95 45 GLY B CA 1
ATOM 1234 C C . GLY B 1 45 ? -7.195 -6.434 0.065 1 95 45 GLY B C 1
ATOM 1235 O O . GLY B 1 45 ? -6.984 -7.184 -0.89 1 95 45 GLY B O 1
ATOM 1236 N N . GLY B 1 46 ? -8.266 -5.586 0.217 1 95.94 46 GLY B N 1
ATOM 1237 C CA . GLY B 1 46 ? -9.266 -5.453 -0.829 1 95.94 46 GLY B CA 1
ATOM 1238 C C . GLY B 1 46 ? -10.641 -5.926 -0.399 1 95.94 46 GLY B C 1
ATOM 1239 O O . GLY B 1 46 ? -10.773 -6.645 0.594 1 95.94 46 GLY B O 1
ATOM 1240 N N . ALA B 1 47 ? -11.516 -5.527 -1.182 1 94.75 47 ALA B N 1
ATOM 1241 C CA . ALA B 1 47 ? -12.922 -5.828 -0.931 1 94.75 47 ALA B CA 1
ATOM 1242 C C . ALA B 1 47 ? -13.516 -6.672 -2.055 1 94.75 47 ALA B C 1
ATOM 1244 O O . ALA B 1 47 ? -12.961 -6.723 -3.158 1 94.75 47 ALA B O 1
ATOM 1245 N N . LEU B 1 48 ? -14.648 -7.371 -1.791 1 92 48 LEU B N 1
ATOM 1246 C CA . LEU B 1 48 ? -15.32 -8.25 -2.738 1 92 48 LEU B CA 1
ATOM 1247 C C . LEU B 1 48 ? -16.625 -7.633 -3.225 1 92 48 LEU B C 1
ATOM 1249 O O . LEU B 1 48 ? -17.203 -8.078 -4.223 1 92 48 LEU B O 1
ATOM 1253 N N . GLY B 1 49 ? -17.156 -6.648 -2.619 1 84.94 49 GLY B N 1
ATOM 1254 C CA . GLY B 1 49 ? -18.453 -6.055 -2.881 1 84.94 49 GLY B CA 1
ATOM 1255 C C . GLY B 1 49 ? -19.484 -6.379 -1.817 1 84.94 49 GLY B C 1
ATOM 1256 O O . GLY B 1 49 ? -19.312 -7.328 -1.048 1 84.94 49 GLY B O 1
ATOM 1257 N N . GLY B 1 50 ? -20.5 -5.57 -1.754 1 86.56 50 GLY B N 1
ATOM 1258 C CA . GLY B 1 50 ? -21.578 -5.801 -0.809 1 86.56 50 GLY B CA 1
ATOM 1259 C C . GLY B 1 50 ? -21.141 -5.672 0.639 1 86.56 50 GLY B C 1
ATOM 1260 O O . GLY B 1 50 ? -21.625 -6.402 1.506 1 86.56 50 GLY B O 1
ATOM 1261 N N . GLY B 1 51 ? -20.109 -4.875 0.812 1 86.81 51 GLY B N 1
ATOM 1262 C CA . GLY B 1 51 ? -19.641 -4.648 2.168 1 86.81 51 GLY B CA 1
ATOM 1263 C C . GLY B 1 51 ? -18.766 -5.77 2.688 1 86.81 51 GLY B C 1
ATOM 1264 O O . GLY B 1 51 ? -18.484 -5.852 3.887 1 86.81 51 GLY B O 1
ATOM 1265 N N . ARG B 1 52 ? -18.312 -6.645 1.743 1 89.94 52 ARG B N 1
ATOM 1266 C CA . ARG B 1 52 ? -17.484 -7.773 2.143 1 89.94 52 ARG B CA 1
ATOM 1267 C C . ARG B 1 52 ? -16.016 -7.539 1.763 1 89.94 52 ARG B C 1
ATOM 1269 O O . ARG B 1 52 ? -15.734 -6.98 0.703 1 89.94 52 ARG B O 1
ATOM 1276 N N . MET B 1 53 ? -15.117 -8.125 2.631 1 92.5 53 MET B N 1
ATOM 1277 C CA . MET B 1 53 ? -13.68 -8.109 2.385 1 92.5 53 MET B CA 1
ATOM 1278 C C . MET B 1 53 ? -13.195 -9.469 1.9 1 92.5 53 MET B C 1
ATOM 1280 O O . MET B 1 53 ? -13.891 -10.469 2.051 1 92.5 53 MET B O 1
ATOM 1284 N N . VAL B 1 54 ? -11.984 -9.422 1.307 1 92.56 54 VAL B N 1
ATOM 1285 C CA . VAL B 1 54 ? -11.352 -10.695 0.97 1 92.56 54 VAL B CA 1
ATOM 1286 C C . VAL B 1 54 ? -11.195 -11.539 2.23 1 92.56 54 VAL B C 1
ATOM 1288 O O . VAL B 1 54 ? -11.133 -11.008 3.34 1 92.56 54 VAL B O 1
ATOM 1291 N N . GLU B 1 55 ? -11.102 -12.828 1.998 1 88.81 55 GLU B N 1
ATOM 1292 C CA . GLU B 1 55 ? -10.93 -13.742 3.117 1 88.81 55 GLU B CA 1
ATOM 1293 C C . GLU B 1 55 ? -9.539 -13.617 3.727 1 88.81 55 GLU B C 1
ATOM 1295 O O . GLU B 1 55 ? -8.617 -13.125 3.078 1 88.81 55 GLU B O 1
ATOM 1300 N N . ASP B 1 56 ? -9.406 -14.156 4.988 1 87.19 56 ASP B N 1
ATOM 1301 C CA . ASP B 1 56 ? -8.141 -14.094 5.715 1 87.19 56 ASP B CA 1
ATOM 1302 C C . ASP B 1 56 ? -7.004 -14.695 4.891 1 87.19 56 ASP B C 1
ATOM 1304 O O . ASP B 1 56 ? -5.922 -14.117 4.805 1 87.19 56 ASP B O 1
ATOM 1308 N N . SER B 1 57 ? -7.258 -15.836 4.293 1 87.38 57 SER B N 1
ATOM 1309 C CA . SER B 1 57 ? -6.211 -16.531 3.553 1 87.38 57 SER B CA 1
ATOM 1310 C C . SER B 1 57 ? -5.781 -15.742 2.32 1 87.38 57 SER B C 1
ATOM 1312 O O . SER B 1 57 ? -4.66 -15.898 1.834 1 87.38 57 SER B O 1
ATOM 1314 N N . SER B 1 58 ? -6.691 -14.844 1.889 1 90.31 58 SER B N 1
ATOM 1315 C CA . SER B 1 58 ? -6.422 -14.102 0.663 1 90.31 58 SER B CA 1
ATOM 1316 C C . SER B 1 58 ? -6.082 -12.648 0.963 1 90.31 58 SER B C 1
ATOM 1318 O O . SER B 1 58 ? -5.938 -11.836 0.046 1 90.31 58 SER B O 1
ATOM 1320 N N . SER B 1 59 ? -5.969 -12.375 2.24 1 91.5 59 SER B N 1
ATOM 1321 C CA . SER B 1 59 ? -5.672 -10.992 2.613 1 91.5 59 SER B CA 1
ATOM 1322 C C . SER B 1 59 ? -4.32 -10.547 2.068 1 91.5 59 SER B C 1
ATOM 1324 O O . SER B 1 59 ? -4.062 -9.352 1.927 1 91.5 59 SER B O 1
ATOM 1326 N N . VAL B 1 60 ? -3.48 -11.578 1.818 1 92.94 60 VAL B N 1
ATOM 1327 C CA . VAL B 1 60 ? -2.23 -11.367 1.097 1 92.94 60 VAL B CA 1
ATOM 1328 C C . VAL B 1 60 ? -2.131 -12.359 -0.061 1 92.94 60 VAL B C 1
ATOM 1330 O O . VAL B 1 60 ? -2.43 -13.539 0.1 1 92.94 60 VAL B O 1
ATOM 1333 N N . ALA B 1 61 ? -1.817 -11.867 -1.152 1 94.88 61 ALA B N 1
ATOM 1334 C CA . ALA B 1 61 ? -1.553 -12.68 -2.334 1 94.88 61 ALA B CA 1
ATOM 1335 C C . ALA B 1 61 ? -0.259 -12.25 -3.02 1 94.88 61 ALA B C 1
ATOM 1337 O O . ALA B 1 61 ? 0.028 -11.055 -3.125 1 94.88 61 ALA B O 1
ATOM 1338 N N . VAL B 1 62 ? 0.503 -13.266 -3.42 1 96.44 62 VAL B N 1
ATOM 1339 C CA . VAL B 1 62 ? 1.785 -12.969 -4.047 1 96.44 62 VAL B CA 1
ATOM 1340 C C . VAL B 1 62 ? 1.896 -13.711 -5.379 1 96.44 62 VAL B C 1
ATOM 1342 O O . VAL B 1 62 ? 1.72 -14.93 -5.434 1 96.44 62 VAL B O 1
ATOM 1345 N N . LEU B 1 63 ? 2.143 -12.969 -6.402 1 97.44 63 LEU B N 1
ATOM 1346 C CA . LEU B 1 63 ? 2.52 -13.578 -7.672 1 97.44 63 LEU B CA 1
ATOM 1347 C C . LEU B 1 63 ? 4.035 -13.656 -7.809 1 97.44 63 LEU B C 1
ATOM 1349 O O . LEU B 1 63 ? 4.711 -12.633 -7.898 1 97.44 63 LEU B O 1
ATOM 1353 N N . ASP B 1 64 ? 4.562 -14.844 -7.758 1 96.5 64 ASP B N 1
ATOM 1354 C CA . ASP B 1 64 ? 5.953 -15.078 -8.133 1 96.5 64 ASP B CA 1
ATOM 1355 C C . ASP B 1 64 ? 6.121 -15.078 -9.648 1 96.5 64 ASP B C 1
ATOM 1357 O O . ASP B 1 64 ? 5.797 -16.062 -10.32 1 96.5 64 ASP B O 1
ATOM 1361 N N . THR B 1 65 ? 6.633 -13.984 -10.18 1 94.94 65 THR B N 1
ATOM 1362 C CA . THR B 1 65 ? 6.637 -13.812 -11.625 1 94.94 65 THR B CA 1
ATOM 1363 C C . THR B 1 65 ? 7.684 -14.711 -12.273 1 94.94 65 THR B C 1
ATOM 1365 O O . THR B 1 65 ? 7.598 -15.008 -13.469 1 94.94 65 THR B O 1
ATOM 1368 N N . ALA B 1 66 ? 8.625 -15.148 -11.531 1 94 66 ALA B N 1
ATOM 1369 C CA . ALA B 1 66 ? 9.617 -16.094 -12.062 1 94 66 ALA B CA 1
ATOM 1370 C C . ALA B 1 66 ? 9.039 -17.5 -12.156 1 94 66 ALA B C 1
ATOM 1372 O O . ALA B 1 66 ? 9.273 -18.203 -13.133 1 94 66 ALA B O 1
ATOM 1373 N N . ALA B 1 67 ? 8.281 -17.922 -11.195 1 95.31 67 ALA B N 1
ATOM 1374 C CA . ALA B 1 67 ? 7.703 -19.266 -11.148 1 95.31 67 ALA B CA 1
ATOM 1375 C C . ALA B 1 67 ? 6.359 -19.312 -11.867 1 95.31 67 ALA B C 1
ATOM 1377 O O . ALA B 1 67 ? 5.867 -20.375 -12.219 1 95.31 67 ALA B O 1
ATOM 1378 N N . GLY B 1 68 ? 5.746 -18.172 -12.008 1 95.88 68 GLY B N 1
ATOM 1379 C CA . GLY B 1 68 ? 4.457 -18.078 -12.672 1 95.88 68 GLY B CA 1
ATOM 1380 C C . GLY B 1 68 ? 3.32 -18.641 -11.844 1 95.88 68 GLY B C 1
ATOM 1381 O O . GLY B 1 68 ? 2.434 -19.312 -12.367 1 95.88 68 GLY B O 1
ATOM 1382 N N . VAL B 1 69 ? 3.4 -18.406 -10.523 1 97 69 VAL B N 1
ATOM 1383 C CA . VAL B 1 69 ? 2.357 -18.938 -9.656 1 97 69 VAL B CA 1
ATOM 1384 C C . VAL B 1 69 ? 1.937 -17.875 -8.641 1 97 69 VAL B C 1
ATOM 1386 O O . VAL B 1 69 ? 2.742 -17.031 -8.25 1 97 69 VAL B O 1
ATOM 1389 N N . TRP B 1 70 ? 0.712 -17.969 -8.281 1 97.38 70 TRP B N 1
ATOM 1390 C CA . TRP B 1 70 ? 0.196 -17.188 -7.164 1 97.38 70 TRP B CA 1
ATOM 1391 C C . TRP B 1 70 ? 0.243 -17.984 -5.867 1 97.38 70 TRP B C 1
ATOM 1393 O O . TRP B 1 70 ? -0.051 -19.172 -5.859 1 97.38 70 TRP B O 1
ATOM 1403 N N . CYS B 1 71 ? 0.573 -17.25 -4.801 1 95.38 71 CYS B N 1
ATOM 1404 C CA . CYS B 1 71 ? 0.496 -17.812 -3.457 1 95.38 71 CYS B CA 1
ATOM 1405 C C . CYS B 1 71 ? -0.364 -16.938 -2.551 1 95.38 71 CYS B C 1
ATOM 1407 O O . CYS B 1 71 ? -0.377 -15.719 -2.689 1 95.38 71 CYS B O 1
ATOM 1409 N N . ASP B 1 72 ? -1.104 -17.547 -1.692 1 91.69 72 ASP B N 1
ATOM 1410 C CA . ASP B 1 72 ? -1.731 -16.812 -0.597 1 91.69 72 ASP B CA 1
ATOM 1411 C C . ASP B 1 72 ? -1.036 -17.109 0.73 1 91.69 72 ASP B C 1
ATOM 1413 O O . ASP B 1 72 ? 0.129 -17.516 0.751 1 91.69 72 ASP B O 1
ATOM 1417 N N . THR B 1 73 ? -1.659 -16.734 1.884 1 86 73 THR B N 1
ATOM 1418 C CA . THR B 1 73 ? -0.958 -16.844 3.158 1 86 73 THR B CA 1
ATOM 1419 C C . THR B 1 73 ? -0.735 -18.312 3.537 1 86 73 THR B C 1
ATOM 1421 O O . THR B 1 73 ? 0.023 -18.609 4.461 1 86 73 THR B O 1
ATOM 1424 N N . LYS B 1 74 ? -1.288 -19.188 2.74 1 85.25 74 LYS B N 1
ATOM 1425 C CA . LYS B 1 74 ? -1.235 -20.609 3.109 1 85.25 74 LYS B CA 1
ATOM 1426 C C . LYS B 1 74 ? -0.406 -21.406 2.109 1 85.25 74 LYS B C 1
ATOM 1428 O O . LYS B 1 74 ? 0.431 -22.219 2.502 1 85.25 74 LYS B O 1
ATOM 1433 N N . SER B 1 75 ? -0.646 -21.219 0.868 1 90.69 75 SER B N 1
ATOM 1434 C CA . SER B 1 75 ? -0.064 -22.109 -0.131 1 90.69 75 SER B CA 1
ATOM 1435 C C . SER B 1 75 ? -0.173 -21.516 -1.531 1 90.69 75 SER B C 1
ATOM 1437 O O . SER B 1 75 ? -0.747 -20.438 -1.712 1 90.69 75 SER B O 1
ATOM 1439 N N . VAL B 1 76 ? 0.482 -22.266 -2.43 1 95.06 76 VAL B N 1
ATOM 1440 C CA . VAL B 1 76 ? 0.262 -21.969 -3.844 1 95.06 76 VAL B CA 1
ATOM 1441 C C . VAL B 1 76 ? -1.224 -22.109 -4.172 1 95.06 76 VAL B C 1
ATOM 1443 O O . VAL B 1 76 ? -1.884 -23.047 -3.73 1 95.06 76 VAL B O 1
ATOM 1446 N N . VAL B 1 77 ? -1.692 -21.172 -4.871 1 95.19 77 VAL B N 1
ATOM 1447 C CA . VAL B 1 77 ? -3.113 -21.156 -5.207 1 95.19 77 VAL B CA 1
ATOM 1448 C C . VAL B 1 77 ? -3.354 -22.016 -6.449 1 95.19 77 VAL B C 1
ATOM 1450 O O . VAL B 1 77 ? -2.832 -21.703 -7.527 1 95.19 77 VAL B O 1
ATOM 1453 N N . THR B 1 78 ? -4.109 -23.047 -6.328 1 94.94 78 THR B N 1
ATOM 1454 C CA . THR B 1 78 ? -4.395 -23.938 -7.449 1 94.94 78 THR B CA 1
ATOM 1455 C C . THR B 1 78 ? -5.859 -23.844 -7.855 1 94.94 78 THR B C 1
ATOM 1457 O O . THR B 1 78 ? -6.242 -24.297 -8.938 1 94.94 78 THR B O 1
ATOM 1460 N N . THR B 1 79 ? -6.625 -23.328 -6.934 1 90.69 79 THR B N 1
ATOM 1461 C CA . THR B 1 79 ? -8.023 -23.016 -7.184 1 90.69 79 THR B CA 1
ATOM 1462 C C . THR B 1 79 ? -8.406 -21.688 -6.543 1 90.69 79 THR B C 1
ATOM 1464 O O . THR B 1 79 ? -7.938 -21.359 -5.449 1 90.69 79 THR B O 1
ATOM 1467 N N . PRO B 1 80 ? -9.211 -20.875 -7.293 1 86.56 80 PRO B N 1
ATOM 1468 C CA . PRO B 1 80 ? -9.617 -19.609 -6.66 1 86.56 80 PRO B CA 1
ATOM 1469 C C . PRO B 1 80 ? -10.242 -19.828 -5.281 1 86.56 80 PRO B C 1
ATOM 1471 O O . PRO B 1 80 ? -10.93 -20.828 -5.059 1 86.56 80 PRO B O 1
ATOM 1474 N N . ARG B 1 81 ? -9.891 -18.828 -4.414 1 82.12 81 ARG B N 1
ATOM 1475 C CA . ARG B 1 81 ? -10.484 -18.875 -3.08 1 82.12 81 ARG B CA 1
ATOM 1476 C C . ARG B 1 81 ? -11.867 -18.219 -3.072 1 82.12 81 ARG B C 1
ATOM 1478 O O . ARG B 1 81 ? -11.984 -17.016 -3.223 1 82.12 81 ARG B O 1
ATOM 1485 N N . THR B 1 82 ? -12.797 -18.75 -3.426 1 69.94 82 THR B N 1
ATOM 1486 C CA . THR B 1 82 ? -14.164 -18.25 -3.529 1 69.94 82 THR B CA 1
ATOM 1487 C C . THR B 1 82 ? -14.805 -18.156 -2.148 1 69.94 82 THR B C 1
ATOM 1489 O O . THR B 1 82 ? -15.93 -18.609 -1.947 1 69.94 82 THR B O 1
ATOM 1492 N N . GLY B 1 83 ? -13.945 -17.938 -1.108 1 58.66 83 GLY B N 1
ATOM 1493 C CA . GLY B 1 83 ? -14.406 -18.297 0.225 1 58.66 83 GLY B CA 1
ATOM 1494 C C . GLY B 1 83 ? -15.492 -17.359 0.743 1 58.66 83 GLY B C 1
ATOM 1495 O O . GLY B 1 83 ? -15.703 -16.281 0.188 1 58.66 83 GLY B O 1
ATOM 1496 N N . ARG B 1 84 ? -16.328 -17.953 1.633 1 55.5 84 ARG B N 1
ATOM 1497 C CA . ARG B 1 84 ? -17.391 -17.422 2.484 1 55.5 84 ARG B CA 1
ATOM 1498 C C . ARG B 1 84 ? -16.875 -16.312 3.381 1 55.5 84 ARG B C 1
ATOM 1500 O O . ARG B 1 84 ? -15.734 -16.359 3.855 1 55.5 84 ARG B O 1
ATOM 1507 N N . TYR B 1 85 ? -17.391 -15.086 3.182 1 54.94 85 TYR B N 1
ATOM 1508 C CA . TYR B 1 85 ? -17.203 -14.031 4.176 1 54.94 85 TYR B CA 1
ATOM 1509 C C . TYR B 1 85 ? -17.25 -14.602 5.586 1 54.94 85 TYR B C 1
ATOM 1511 O O . TYR B 1 85 ? -18.188 -15.305 5.957 1 54.94 85 TYR B O 1
ATOM 1519 N N . SER B 1 86 ? -16.156 -14.906 6.242 1 48.53 86 SER B N 1
ATOM 1520 C CA . SER B 1 86 ? -16.328 -15.18 7.664 1 48.53 86 SER B CA 1
ATOM 1521 C C . SER B 1 86 ? -16.203 -13.906 8.492 1 48.53 86 SER B C 1
ATOM 1523 O O . SER B 1 86 ? -15.164 -13.234 8.469 1 48.53 86 SER B O 1
ATOM 1525 N N . ALA B 1 87 ? -17.297 -13.336 8.781 1 50.41 87 ALA B N 1
ATOM 1526 C CA . ALA B 1 87 ? -17.328 -12.219 9.719 1 50.41 87 ALA B CA 1
ATOM 1527 C C . ALA B 1 87 ? -16.406 -12.461 10.906 1 50.41 87 ALA B C 1
ATOM 1529 O O . ALA B 1 87 ? -16.016 -11.523 11.602 1 50.41 87 ALA B O 1
ATOM 1530 N N . ASP B 1 88 ? -16.406 -13.641 11.336 1 46.56 88 ASP B N 1
ATOM 1531 C CA . ASP B 1 88 ? -15.773 -14.047 12.586 1 46.56 88 ASP B CA 1
ATOM 1532 C C . ASP B 1 88 ? -14.258 -13.875 12.523 1 46.56 88 ASP B C 1
ATOM 1534 O O . ASP B 1 88 ? -13.555 -14.148 13.5 1 46.56 88 ASP B O 1
ATOM 1538 N N . ALA B 1 89 ? -13.867 -13.672 11.453 1 46.78 89 ALA B N 1
ATOM 1539 C CA . ALA B 1 89 ? -12.406 -13.742 11.414 1 46.78 89 ALA B CA 1
ATOM 1540 C C . ALA B 1 89 ? -11.789 -12.523 12.094 1 46.78 89 ALA B C 1
ATOM 1542 O O . ALA B 1 89 ? -10.578 -12.281 11.977 1 46.78 89 ALA B O 1
ATOM 1543 N N . ALA B 1 90 ? -12.625 -11.617 12.656 1 47.41 90 ALA B N 1
ATOM 1544 C CA . ALA B 1 90 ? -12.117 -10.516 13.477 1 47.41 90 ALA B CA 1
ATOM 1545 C C . ALA B 1 90 ? -11.164 -11.023 14.547 1 47.41 90 ALA B C 1
ATOM 1547 O O . ALA B 1 90 ? -10.461 -10.234 15.188 1 47.41 90 ALA B O 1
ATOM 1548 N N . GLY B 1 91 ? -11.383 -12.172 14.945 1 47.25 91 GLY B N 1
ATOM 1549 C CA . GLY B 1 91 ? -10.711 -12.664 16.141 1 47.25 91 GLY B CA 1
ATOM 1550 C C . GLY B 1 91 ? -9.344 -13.258 15.844 1 47.25 91 GLY B C 1
ATOM 1551 O O . GLY B 1 91 ? -8.742 -13.906 16.703 1 47.25 91 GLY B O 1
ATOM 1552 N N . GLY B 1 92 ? -8.859 -13.242 14.648 1 50.88 92 GLY B N 1
ATOM 1553 C CA . GLY B 1 92 ? -7.707 -14.055 14.289 1 50.88 92 GLY B CA 1
ATOM 1554 C C . GLY B 1 92 ? -6.383 -13.352 14.523 1 50.88 92 GLY B C 1
ATOM 1555 O O . GLY B 1 92 ? -6.32 -12.359 15.25 1 50.88 92 GLY B O 1
ATOM 1556 N N . ASP B 1 93 ? -5.273 -13.75 13.742 1 62.72 93 ASP B N 1
ATOM 1557 C CA . ASP B 1 93 ? -3.857 -13.414 13.664 1 62.72 93 ASP B CA 1
ATOM 1558 C C . ASP B 1 93 ? -3.664 -11.922 13.383 1 62.72 93 ASP B C 1
ATOM 1560 O O . ASP B 1 93 ? -4.324 -11.359 12.5 1 62.72 93 ASP B O 1
ATOM 1564 N N . ALA B 1 94 ? -3.027 -11.281 14.359 1 65.88 94 ALA B N 1
ATOM 1565 C CA . ALA B 1 94 ? -2.688 -9.859 14.281 1 65.88 94 ALA B CA 1
ATOM 1566 C C . ALA B 1 94 ? -2.303 -9.469 12.859 1 65.88 94 ALA B C 1
ATOM 1568 O O . ALA B 1 94 ? -2.688 -8.398 12.383 1 65.88 94 ALA B O 1
ATOM 1569 N N . ALA B 1 95 ? -1.678 -10.422 12.25 1 71.12 95 ALA B N 1
ATOM 1570 C CA . ALA B 1 95 ? -1.241 -10.125 10.883 1 71.12 95 ALA B CA 1
ATOM 1571 C C . ALA B 1 95 ? -2.432 -10.023 9.938 1 71.12 95 ALA B C 1
ATOM 1573 O O . ALA B 1 95 ? -2.438 -9.195 9.023 1 71.12 95 ALA B O 1
ATOM 1574 N N . VAL B 1 96 ?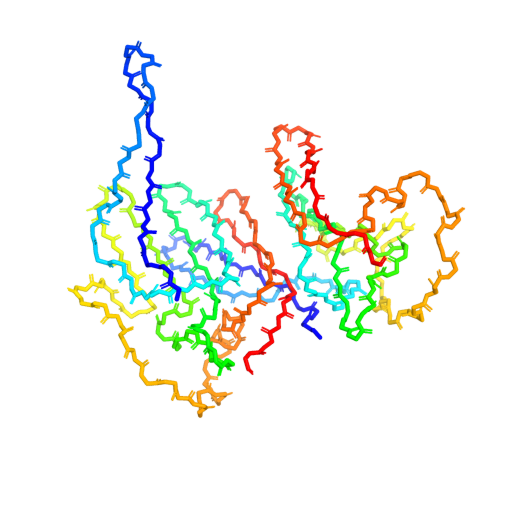 -3.404 -10.812 10.203 1 72.88 96 VAL B N 1
ATOM 1575 C CA . VAL B 1 96 ? -4.59 -10.797 9.352 1 72.88 96 VAL B CA 1
ATOM 1576 C C . VAL B 1 96 ? -5.363 -9.5 9.562 1 72.88 96 VAL B C 1
ATOM 1578 O O . VAL B 1 96 ? -5.824 -8.883 8.602 1 72.88 96 VAL B O 1
ATOM 1581 N N . GLU B 1 97 ? -5.457 -9.07 10.773 1 73.69 97 GLU B N 1
ATOM 1582 C CA . GLU B 1 97 ? -6.141 -7.816 11.07 1 73.69 97 GLU B CA 1
ATOM 1583 C C . GLU B 1 97 ? -5.453 -6.637 10.391 1 73.69 97 GLU B C 1
ATOM 1585 O O . GLU B 1 97 ? -6.113 -5.691 9.961 1 73.69 97 GLU B O 1
ATOM 1590 N N . LEU B 1 98 ? -4.234 -6.875 10.164 1 81.75 98 LEU B N 1
ATOM 1591 C CA . LEU B 1 98 ? -3.438 -5.805 9.57 1 81.75 98 LEU B CA 1
ATOM 1592 C C . LEU B 1 98 ? -3.629 -5.758 8.055 1 81.75 98 LEU B C 1
ATOM 1594 O O . LEU B 1 98 ? -3.701 -4.676 7.469 1 81.75 98 LEU B O 1
ATOM 1598 N N . THR B 1 99 ? -3.805 -6.957 7.535 1 88.44 99 THR B N 1
ATOM 1599 C CA . THR B 1 99 ? -3.764 -6.988 6.078 1 88.44 99 THR B CA 1
ATOM 1600 C C . THR B 1 99 ? -5.176 -6.988 5.496 1 88.44 99 THR B C 1
ATOM 1602 O O . THR B 1 99 ? -5.371 -6.645 4.328 1 88.44 99 THR B O 1
ATOM 1605 N N . ARG B 1 100 ? -6.109 -7.367 6.355 1 90.06 100 ARG B N 1
ATOM 1606 C CA . ARG B 1 100 ? -7.484 -7.398 5.871 1 90.06 100 ARG B CA 1
ATOM 1607 C C . ARG B 1 100 ? -8.125 -6.02 5.961 1 90.06 100 ARG B C 1
ATOM 1609 O O . ARG B 1 100 ? -8.93 -5.758 6.859 1 90.06 100 ARG B O 1
ATOM 1616 N N . ARG B 1 101 ? -7.777 -5.242 5.055 1 93.94 101 ARG B N 1
ATOM 1617 C CA . ARG B 1 101 ? -8.219 -3.857 4.949 1 93.94 101 ARG B CA 1
ATOM 1618 C C . ARG B 1 101 ? -8.406 -3.453 3.49 1 93.94 101 ARG B C 1
ATOM 1620 O O . ARG B 1 101 ? -8.039 -4.203 2.582 1 93.94 101 ARG B O 1
ATOM 1627 N N . CYS B 1 102 ? -9.086 -2.33 3.348 1 96.25 102 CYS B N 1
ATOM 1628 C CA . CYS B 1 102 ? -9.234 -1.801 1.995 1 96.25 102 CYS B CA 1
ATOM 1629 C C . CYS B 1 102 ? -8.984 -0.297 1.969 1 96.25 102 CYS B C 1
ATOM 1631 O O . CYS B 1 102 ? -8.883 0.338 3.02 1 96.25 102 CYS B O 1
ATOM 1633 N N . ARG B 1 103 ? -8.75 0.25 0.729 1 97.38 103 ARG B N 1
ATOM 1634 C CA . ARG B 1 103 ? -8.547 1.678 0.503 1 97.38 103 ARG B CA 1
ATOM 1635 C C . ARG B 1 103 ? -7.328 2.186 1.272 1 97.38 103 ARG B C 1
ATOM 1637 O O . ARG B 1 103 ? -7.309 3.334 1.722 1 97.38 103 ARG B O 1
ATOM 1644 N N . HIS B 1 104 ? -6.391 1.304 1.593 1 97.5 104 HIS B N 1
ATOM 1645 C CA . HIS B 1 104 ? -5.07 1.643 2.111 1 97.5 104 HIS B CA 1
ATOM 1646 C C . HIS B 1 104 ? -4.066 1.842 0.979 1 97.5 104 HIS B C 1
ATOM 1648 O O . HIS B 1 104 ? -4.402 1.653 -0.193 1 97.5 104 HIS B O 1
ATOM 1654 N N . ALA B 1 105 ? -2.91 2.332 1.325 1 98.19 105 ALA B N 1
ATOM 1655 C CA . ALA B 1 105 ? -1.812 2.422 0.367 1 98.19 105 ALA B CA 1
ATOM 1656 C C . ALA B 1 105 ? -0.629 1.562 0.806 1 98.19 105 ALA B C 1
ATOM 1658 O O . ALA B 1 105 ? -0.414 1.354 2.002 1 98.19 105 ALA B O 1
ATOM 1659 N N . ALA B 1 106 ? 0.088 1.061 -0.141 1 98.06 106 ALA B N 1
ATOM 1660 C CA . ALA B 1 106 ? 1.313 0.301 0.091 1 98.06 106 ALA B CA 1
ATOM 1661 C C . ALA B 1 106 ? 2.451 0.813 -0.789 1 98.06 106 ALA B C 1
ATOM 1663 O O . ALA B 1 106 ? 2.217 1.283 -1.904 1 98.06 106 ALA B O 1
ATOM 1664 N N . ALA B 1 107 ? 3.631 0.733 -0.315 1 97.88 107 ALA B N 1
ATOM 1665 C CA . ALA B 1 107 ? 4.852 1.062 -1.048 1 97.88 107 ALA B CA 1
ATOM 1666 C C . ALA B 1 107 ? 6 0.141 -0.645 1 97.88 107 ALA B C 1
ATOM 1668 O O . ALA B 1 107 ? 6.039 -0.35 0.486 1 97.88 107 ALA B O 1
ATOM 1669 N N . ALA B 1 108 ? 6.898 -0.064 -1.576 1 96.25 108 ALA B N 1
ATOM 1670 C CA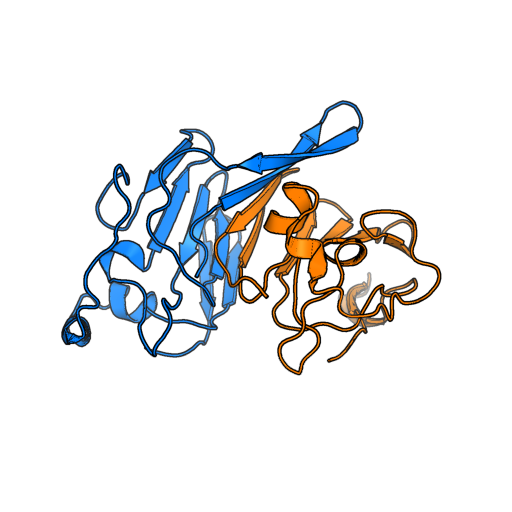 . ALA B 1 108 ? 8.039 -0.938 -1.311 1 96.25 108 ALA B CA 1
ATOM 1671 C C . ALA B 1 108 ? 9.352 -0.182 -1.461 1 96.25 108 ALA B C 1
ATOM 1673 O O . ALA B 1 108 ? 9.453 0.748 -2.264 1 96.25 108 ALA B O 1
ATOM 1674 N N . PHE B 1 109 ? 10.297 -0.577 -0.622 1 92.5 109 PHE B N 1
ATOM 1675 C CA . PHE B 1 109 ? 11.688 -0.123 -0.688 1 92.5 109 PHE B CA 1
ATOM 1676 C C . PHE B 1 109 ? 12.641 -1.247 -0.312 1 92.5 109 PHE B C 1
ATOM 1678 O O . PHE B 1 109 ? 12.609 -1.744 0.816 1 92.5 109 PHE B O 1
ATOM 1685 N N . GLY B 1 110 ? 13.492 -1.622 -1.381 1 91.19 110 GLY B N 1
ATOM 1686 C CA . GLY B 1 110 ? 14.305 -2.803 -1.14 1 91.19 110 GLY B CA 1
ATOM 1687 C C . GLY B 1 110 ? 13.484 -4.043 -0.848 1 91.19 110 GLY B C 1
ATOM 1688 O O . GLY B 1 110 ? 12.609 -4.418 -1.637 1 91.19 110 GLY B O 1
ATOM 1689 N N . ASP B 1 111 ? 13.742 -4.703 0.349 1 92.31 111 ASP B N 1
ATOM 1690 C CA . ASP B 1 111 ? 13.031 -5.91 0.746 1 92.31 111 ASP B CA 1
ATOM 1691 C C . ASP B 1 111 ? 11.953 -5.598 1.78 1 92.31 111 ASP B C 1
ATOM 1693 O O . ASP B 1 111 ? 11.562 -6.465 2.564 1 92.31 111 ASP B O 1
ATOM 1697 N N . LEU B 1 112 ? 11.555 -4.324 1.785 1 92 112 LEU B N 1
ATOM 1698 C CA . LEU B 1 112 ? 10.531 -3.885 2.729 1 92 112 LEU B CA 1
ATOM 1699 C C . LEU B 1 112 ? 9.258 -3.471 1.996 1 92 112 LEU B C 1
ATOM 1701 O O . LEU B 1 112 ? 9.32 -2.883 0.914 1 92 112 LEU B O 1
ATOM 1705 N N . ILE B 1 113 ? 8.156 -3.793 2.57 1 95 113 ILE B N 1
ATOM 1706 C CA . ILE B 1 113 ? 6.859 -3.262 2.168 1 95 113 ILE B CA 1
ATOM 1707 C C . ILE B 1 113 ? 6.203 -2.549 3.35 1 95 113 ILE B C 1
ATOM 1709 O O . ILE B 1 113 ? 6.148 -3.092 4.457 1 95 113 ILE B O 1
ATOM 1713 N N . PHE B 1 114 ? 5.754 -1.37 3.125 1 96.19 114 PHE B N 1
ATOM 1714 C CA . PHE B 1 114 ? 4.984 -0.669 4.148 1 96.19 114 PHE B CA 1
ATOM 1715 C C . PHE B 1 114 ? 3.545 -0.456 3.691 1 96.19 114 PHE B C 1
ATOM 1717 O O . PHE B 1 114 ? 3.299 -0.121 2.529 1 96.19 114 PHE B O 1
ATOM 1724 N N . MET B 1 115 ? 2.65 -0.629 4.559 1 96.12 115 MET B N 1
ATOM 1725 C CA . MET B 1 115 ? 1.234 -0.316 4.383 1 96.12 115 MET B CA 1
ATOM 1726 C C . MET B 1 115 ? 0.784 0.744 5.383 1 96.12 115 MET B C 1
ATOM 1728 O O . MET B 1 115 ? 1.273 0.786 6.512 1 96.12 115 MET B O 1
ATOM 1732 N N . TYR B 1 116 ? -0.109 1.562 4.914 1 96.5 116 TYR B N 1
ATOM 1733 C CA . TYR B 1 116 ? -0.595 2.613 5.801 1 96.5 116 TYR B CA 1
ATOM 1734 C C . TYR B 1 116 ? -2.072 2.893 5.555 1 96.5 116 TYR B C 1
ATOM 1736 O O . TYR B 1 116 ? -2.521 2.928 4.406 1 96.5 116 TYR B O 1
ATOM 1744 N N . GLY B 1 117 ? -2.787 3.043 6.672 1 96.19 117 GLY B N 1
ATOM 1745 C CA . GLY B 1 117 ? -4.16 3.521 6.629 1 96.19 117 GLY B CA 1
ATOM 1746 C C . GLY B 1 117 ? -5.133 2.496 6.074 1 96.19 117 GLY B C 1
ATOM 1747 O O . GLY B 1 117 ? -4.891 1.29 6.168 1 96.19 117 GLY B O 1
ATOM 1748 N N . GLY B 1 118 ? -6.297 3.025 5.562 1 96.38 118 GLY B N 1
ATOM 1749 C CA . GLY B 1 118 ? -7.352 2.188 5.02 1 96.38 118 GLY B CA 1
ATOM 1750 C C . GLY B 1 118 ? -8.531 2.031 5.953 1 96.38 118 GLY B C 1
ATOM 1751 O O . GLY B 1 118 ? -8.68 2.795 6.91 1 96.38 118 GLY B O 1
ATOM 1752 N N . LEU B 1 119 ? -9.406 1.149 5.504 1 95.06 119 LEU B N 1
ATOM 1753 C CA . LEU B 1 119 ? -10.617 0.826 6.25 1 95.06 119 LEU B CA 1
ATOM 1754 C C . LEU B 1 119 ? -10.672 -0.661 6.586 1 95.06 119 LEU B C 1
ATOM 1756 O O . LEU B 1 119 ? -10.258 -1.498 5.781 1 95.06 119 LEU B O 1
ATOM 1760 N N . ARG B 1 120 ? -11.25 -0.854 7.777 1 88.06 120 ARG B N 1
ATOM 1761 C CA . ARG B 1 120 ? -11.5 -2.246 8.133 1 88.06 120 ARG B CA 1
ATOM 1762 C C . ARG B 1 120 ? -12.828 -2.73 7.562 1 88.06 120 ARG B C 1
ATOM 1764 O O . ARG B 1 120 ? -13.711 -1.923 7.27 1 88.06 120 ARG B O 1
ATOM 1771 N N . GLY B 1 121 ? -12.891 -3.992 7.086 1 73.88 121 GLY B N 1
ATOM 1772 C CA . GLY B 1 121 ? -14.164 -4.547 6.637 1 73.88 121 GLY B CA 1
ATOM 1773 C C . GLY B 1 121 ? -15.211 -4.586 7.73 1 73.88 121 GLY B C 1
ATOM 1774 O O . GLY B 1 121 ? -14.898 -4.445 8.914 1 73.88 121 GLY B O 1
#

Nearest PDB structures (foldseek):
  7onh-assembly2_B  TM=5.766E-01  e=1.671E-03  synthetic construct
  7onh-assembly1_A  TM=5.766E-01  e=2.203E-03  synthetic construct
  6do5-assembly2_B  TM=6.064E-01  e=7.034E-03  Homo sapiens
  7on6-assembly1_A  TM=5.994E-01  e=8.775E-03  synthetic construct
  8pjv-assembly1_A  TM=5.041E-01  e=2.651E-02  synthetic construct

Sequence (242 aa):
PLASAYGLAKHRDGRWEWAIAPGVSPSPRYQHAAVFVNARLHVSGGALGGGRMVEDSSSVAVLDTAAGVWCDTKSVVTTPRTGRYSADAAGGDAAVELTRRCRHAAAAFGDLIFMYGGLRGPLASAYGLAKHRDGRWEWAIAPGVSPSPRYQHAAVFVNARLHVSGGALGGGRMVEDSSSVAVLDTAAGVWCDTKSVVTTPRTGRYSADAAGGDAAVELTRRCRHAAAAFGDLIFMYGGLRG

Solvent-accessible surface area (backbone atoms only — not comparable to full-atom values): 12797 Å² total; per-residue (Å²): 86,33,45,58,41,33,30,36,36,61,42,93,86,68,48,73,44,79,42,76,47,66,55,36,53,49,53,48,18,23,33,30,28,36,32,43,46,77,68,28,41,39,33,36,26,9,28,49,57,95,80,36,41,47,42,74,56,52,12,36,32,34,36,35,62,85,78,37,38,22,27,39,75,80,45,73,31,83,58,61,53,79,67,71,74,61,83,74,57,80,74,58,57,73,68,44,66,69,31,41,25,23,66,34,47,54,49,57,56,76,95,41,76,50,73,51,85,53,39,72,101,101,61,48,83,52,72,42,80,43,76,43,95,86,69,50,72,44,79,42,75,48,64,55,36,54,48,54,47,39,42,52,46,29,67,38,58,45,84,66,28,42,41,34,36,27,9,28,48,56,94,82,35,42,48,41,73,55,50,13,36,35,34,36,35,63,84,79,38,38,22,27,38,75,81,44,73,31,83,59,63,53,80,68,69,76,60,80,69,59,78,74,58,56,69,66,43,68,66,33,41,24,25,34,32,25,37,30,45,50,78,68,33,35,38,37,39,38,4,34,73,103

Radius of gyration: 18.2 Å; Cα contacts (8 Å, |Δi|>4): 604; chains: 2; bounding box: 40×53×49 Å

Foldseek 3Di:
DDQWDWDWDADPVGDIDIDTQAEDRADDWPQWEWDDADQKIKIAWGADDPPAIDDLQARIKIQNRVVRFIGTPPGTDHDHCPDDRPPPCVPDDPVSQVGHFGNWYWDDDHNDIDIDDGGHD/DDQWDWDWDADPVGDIDIDTQAEDRADDWPQWEWEDADQKIKIAAGADDPPAIDDLQARIKIQNRVVRFIGTPPGTDHDHCPDDRDPPCVPDDPVSQVRHFGNWYWYDDHRDIDIDDGGHD

Secondary structure (DSSP, 8-state):
----EEEEEE-TTS-EEEEEPSS------BS-EEEEETTEEEEE--EEETTEEPPGGGSEEEEETTTTEEE-SSSB-SS-------GGGGGS-HHHHHHSEES-EEEEETTEEEEE--EE-/-----EEEEE-TTS-EEEEEPSS------BS-EEEEETTEEEEE--EEETTEE--GGGSEEEEETTTTEEE-SSSB-SS-------GGGGGS-HHHHHHSEES-EEEEETTEEEEE--EE-

pLDDT: mean 88.47, std 13.11, range [45.84, 98.44]